Protein AF-A0A520KC65-F1 (afdb_monomer)

Structure (mmCIF, N/CA/C/O backbone):
data_AF-A0A520KC65-F1
#
_entry.id   AF-A0A520KC65-F1
#
loop_
_atom_site.group_PDB
_atom_site.id
_atom_site.type_symbol
_atom_site.label_atom_id
_atom_site.label_alt_id
_atom_site.label_comp_id
_atom_site.label_asym_id
_atom_site.label_entity_id
_atom_site.label_seq_id
_atom_site.pdbx_PDB_ins_code
_atom_site.Cartn_x
_atom_site.Cartn_y
_atom_site.Cartn_z
_atom_site.occupancy
_atom_site.B_iso_or_equiv
_atom_site.auth_seq_id
_atom_site.auth_comp_id
_atom_site.auth_asym_id
_atom_site.auth_atom_id
_atom_site.pdbx_PDB_model_num
ATOM 1 N N . MET A 1 1 ? -14.717 -17.113 0.052 1.00 84.88 1 MET A N 1
ATOM 2 C CA . MET A 1 1 ? -14.685 -16.665 1.463 1.00 84.88 1 MET A CA 1
ATOM 3 C C . MET A 1 1 ? -13.393 -15.896 1.703 1.00 84.88 1 MET A C 1
ATOM 5 O O . MET A 1 1 ? -12.385 -16.239 1.088 1.00 84.88 1 MET A O 1
ATOM 9 N N . ILE A 1 2 ? -13.417 -14.846 2.523 1.00 93.56 2 ILE A N 1
ATOM 10 C CA . ILE A 1 2 ? -12.224 -14.081 2.911 1.00 93.56 2 ILE A CA 1
ATOM 11 C C . ILE A 1 2 ? -12.229 -13.993 4.430 1.00 93.56 2 ILE A C 1
ATOM 13 O O . ILE A 1 2 ? -13.066 -13.307 5.005 1.00 93.56 2 ILE A O 1
ATOM 17 N N . ASP A 1 3 ? -11.307 -14.718 5.056 1.00 94.94 3 ASP A N 1
ATOM 18 C CA . ASP A 1 3 ? -11.137 -14.716 6.503 1.00 94.94 3 ASP A CA 1
ATOM 19 C C . ASP A 1 3 ? -9.879 -13.924 6.847 1.00 94.94 3 ASP A C 1
ATOM 21 O O . ASP A 1 3 ? -8.770 -14.294 6.449 1.00 94.94 3 ASP A O 1
ATOM 25 N N . ILE A 1 4 ? -10.053 -12.842 7.600 1.00 96.31 4 ILE A N 1
ATOM 26 C CA . ILE A 1 4 ? -8.957 -12.033 8.134 1.00 96.31 4 ILE A CA 1
ATOM 27 C C . ILE A 1 4 ? -8.581 -12.626 9.492 1.00 96.31 4 ILE A C 1
ATOM 29 O O . ILE A 1 4 ? -9.369 -12.593 10.435 1.00 96.31 4 ILE A O 1
ATOM 33 N N . ILE A 1 5 ? -7.392 -13.223 9.581 1.00 96.12 5 ILE A N 1
ATOM 34 C CA . ILE A 1 5 ? -6.941 -13.961 10.763 1.00 96.12 5 ILE A CA 1
ATOM 35 C C . ILE A 1 5 ? -5.834 -13.161 11.439 1.00 96.12 5 ILE A C 1
ATOM 37 O O . ILE A 1 5 ? -4.700 -13.146 10.965 1.00 96.12 5 ILE A O 1
ATOM 41 N N . VAL A 1 6 ? -6.160 -12.533 12.568 1.00 93.44 6 VAL A N 1
ATOM 42 C CA . VAL A 1 6 ? -5.192 -11.858 13.443 1.00 93.44 6 VAL A CA 1
ATOM 43 C C . VAL A 1 6 ? -4.754 -12.844 14.529 1.00 93.44 6 VAL A C 1
ATOM 45 O O . VAL A 1 6 ? -5.569 -13.345 15.298 1.00 93.44 6 VAL A O 1
ATOM 48 N N . GLN A 1 7 ? -3.466 -13.180 14.554 1.00 90.00 7 GLN A N 1
ATOM 49 C CA . GLN A 1 7 ? -2.880 -14.195 15.438 1.00 90.00 7 GLN A CA 1
ATOM 50 C C . GLN A 1 7 ? -2.239 -13.611 16.699 1.00 90.00 7 GLN A C 1
ATOM 52 O O . GLN A 1 7 ? -1.942 -14.354 17.635 1.00 90.00 7 GLN A O 1
ATOM 57 N N . LYS A 1 8 ? -1.985 -12.302 16.715 1.00 84.56 8 LYS A N 1
ATOM 58 C CA . LYS A 1 8 ? -1.405 -11.589 17.854 1.00 84.56 8 LYS A CA 1
ATOM 59 C C . LYS A 1 8 ? -2.463 -10.719 18.511 1.00 84.56 8 LYS A C 1
ATOM 61 O O . LYS A 1 8 ? -3.266 -10.102 17.822 1.00 84.56 8 LYS A O 1
ATOM 66 N N . ASP A 1 9 ? -2.433 -10.653 19.835 1.00 84.25 9 ASP A N 1
ATOM 67 C CA . ASP A 1 9 ? -3.312 -9.763 20.588 1.00 84.25 9 ASP A CA 1
ATOM 68 C C . ASP A 1 9 ? -2.790 -8.324 20.453 1.00 84.25 9 ASP A C 1
ATOM 70 O O . ASP A 1 9 ? -1.808 -7.939 21.092 1.00 84.25 9 ASP A O 1
ATOM 74 N N . VAL A 1 10 ? -3.374 -7.569 19.522 1.00 88.19 10 VAL A N 1
ATOM 75 C CA . VAL A 1 10 ? -3.014 -6.177 19.234 1.00 88.19 10 VAL A CA 1
ATOM 76 C C . VAL A 1 10 ? -4.219 -5.303 19.539 1.00 88.19 10 VAL A C 1
ATOM 78 O O . VAL A 1 10 ? -5.283 -5.460 18.946 1.00 88.19 10 VAL A O 1
ATOM 81 N N . SER A 1 11 ? -4.041 -4.359 20.461 1.00 91.12 11 SER A N 1
ATOM 82 C CA . SER A 1 11 ? -5.054 -3.355 20.774 1.00 91.12 11 SER A CA 1
ATOM 83 C C . SER A 1 11 ? -4.911 -2.178 19.814 1.00 91.12 11 SER A C 1
ATOM 85 O O . SER A 1 11 ? -4.032 -1.330 19.978 1.00 91.12 11 SER A O 1
ATOM 87 N N . PHE A 1 12 ? -5.745 -2.153 18.779 1.00 94.00 12 PHE A N 1
ATOM 88 C CA . PHE A 1 12 ? -5.767 -1.061 17.812 1.00 94.00 12 PHE A CA 1
ATOM 89 C C . PHE A 1 12 ? -6.339 0.217 18.440 1.00 94.00 12 PHE A C 1
ATOM 91 O O . PHE A 1 12 ? -7.375 0.188 19.106 1.00 94.00 12 PHE A O 1
ATOM 98 N N . LYS A 1 13 ? -5.671 1.351 18.216 1.00 94.19 13 LYS A N 1
ATOM 99 C CA . LYS A 1 13 ? -6.069 2.674 18.712 1.00 94.19 13 LYS A CA 1
ATOM 100 C C . LYS A 1 13 ? -6.178 3.644 17.541 1.00 94.19 13 LYS A C 1
ATOM 102 O O . LYS A 1 13 ? -5.230 4.366 17.249 1.00 94.19 13 LYS A O 1
ATOM 107 N N . ASN A 1 14 ? -7.341 3.656 16.890 1.00 94.06 14 ASN A N 1
ATOM 108 C CA . ASN A 1 14 ? -7.614 4.463 15.694 1.00 94.06 14 ASN A CA 1
ATOM 109 C C . ASN A 1 14 ? -6.513 4.333 14.620 1.00 94.06 14 ASN A C 1
ATOM 111 O O . ASN A 1 14 ? -5.943 5.345 14.197 1.00 94.06 14 ASN A O 1
ATOM 115 N N . PRO A 1 15 ? -6.155 3.103 14.211 1.00 97.38 15 PRO A N 1
ATOM 116 C CA . PRO A 1 15 ? -4.987 2.885 13.372 1.00 97.38 15 PRO A CA 1
ATOM 117 C C . PRO A 1 15 ? -5.178 3.494 11.983 1.00 97.38 15 PRO A C 1
ATOM 119 O O . PRO A 1 15 ? -6.304 3.616 11.504 1.00 97.38 15 PRO A O 1
ATOM 122 N N . ILE A 1 16 ? -4.074 3.821 11.319 1.00 98.25 16 ILE A N 1
ATOM 123 C CA . ILE A 1 16 ? -4.044 4.030 9.871 1.00 98.25 16 ILE A CA 1
ATOM 124 C C . ILE A 1 16 ? -3.898 2.658 9.214 1.00 98.25 16 ILE A C 1
ATOM 126 O O . ILE A 1 16 ? -3.094 1.835 9.654 1.00 98.25 16 ILE A O 1
ATOM 130 N N . VAL A 1 17 ? -4.666 2.399 8.162 1.00 98.56 17 VAL A N 1
ATOM 131 C CA . VAL A 1 17 ? -4.539 1.182 7.353 1.00 98.56 17 VAL A CA 1
ATOM 132 C C . VAL A 1 17 ? -3.899 1.539 6.022 1.00 98.56 17 VAL A C 1
ATOM 134 O O . VAL A 1 17 ? -4.376 2.435 5.340 1.00 98.56 17 VAL A O 1
ATOM 137 N N . ILE A 1 18 ? -2.855 0.816 5.631 1.00 98.69 18 ILE A N 1
ATOM 138 C CA . ILE A 1 18 ? -2.202 0.937 4.328 1.00 98.69 18 ILE A CA 1
ATOM 139 C C . ILE A 1 18 ? -2.396 -0.366 3.554 1.00 98.69 18 ILE A C 1
ATOM 141 O O . ILE A 1 18 ? -2.219 -1.460 4.090 1.00 98.69 18 ILE A O 1
ATOM 145 N N . GLU A 1 19 ? -2.749 -0.259 2.283 1.00 97.81 19 GLU A N 1
ATOM 146 C CA . GLU A 1 19 ? -2.860 -1.383 1.359 1.00 97.81 19 GLU A CA 1
ATOM 147 C C . GLU A 1 19 ? -1.865 -1.204 0.209 1.00 97.81 19 GLU A C 1
ATOM 149 O O . GLU A 1 19 ? -1.834 -0.156 -0.434 1.00 97.81 19 GLU A O 1
ATOM 154 N N . GLY A 1 20 ? -1.043 -2.229 -0.033 1.00 95.25 20 GLY A N 1
ATOM 155 C CA . GLY A 1 20 ? -0.119 -2.284 -1.166 1.00 95.25 20 GLY A CA 1
ATOM 156 C C . GLY A 1 20 ? -0.216 -3.616 -1.894 1.00 95.25 20 GLY A C 1
ATOM 157 O O . GLY A 1 20 ? 0.646 -4.488 -1.749 1.00 95.25 20 GLY A O 1
ATOM 158 N N . PHE A 1 21 ? -1.287 -3.808 -2.659 1.00 96.31 21 PHE A N 1
ATOM 159 C CA . PHE A 1 21 ? -1.459 -4.975 -3.512 1.00 96.31 21 PHE A CA 1
ATOM 160 C C . PHE A 1 21 ? -0.723 -4.821 -4.848 1.00 96.31 21 PHE A C 1
ATOM 162 O O . PHE A 1 21 ? -0.402 -3.710 -5.283 1.00 96.31 21 PHE A O 1
ATOM 169 N N . PRO A 1 22 ? -0.427 -5.944 -5.528 1.00 96.44 22 PRO A N 1
ATOM 170 C CA . PRO A 1 22 ? 0.233 -5.907 -6.823 1.00 96.44 22 PRO A CA 1
ATOM 171 C C . PRO A 1 22 ? -0.604 -5.146 -7.857 1.00 96.44 22 PRO A C 1
ATOM 173 O O . PRO A 1 22 ? -1.795 -5.409 -8.032 1.00 96.44 22 PRO A O 1
ATOM 176 N N . GLY A 1 23 ? 0.046 -4.226 -8.569 1.00 95.69 23 GLY A N 1
ATOM 177 C CA . GLY A 1 23 ? -0.564 -3.366 -9.579 1.00 95.69 23 GLY A CA 1
ATOM 178 C C . GLY A 1 23 ? 0.463 -2.857 -10.590 1.00 95.69 23 GLY A C 1
ATOM 179 O O . GLY A 1 23 ? 1.518 -3.467 -10.778 1.00 95.69 23 GLY A O 1
ATOM 180 N N . VAL A 1 24 ? 0.162 -1.732 -11.244 1.00 96.62 24 VAL A N 1
ATOM 181 C CA . VAL A 1 24 ? 1.035 -1.118 -12.259 1.00 96.62 24 VAL A CA 1
ATOM 182 C C . VAL A 1 24 ? 2.419 -0.838 -11.666 1.00 96.62 24 VAL A C 1
ATOM 184 O O . VAL A 1 24 ? 2.533 -0.215 -10.612 1.00 96.62 24 VAL A O 1
ATOM 187 N N . GLY A 1 25 ? 3.462 -1.353 -12.323 1.00 96.19 25 GLY A N 1
ATOM 188 C CA . GLY A 1 25 ? 4.858 -1.227 -11.890 1.00 96.19 25 GLY A CA 1
ATOM 189 C C . GLY A 1 25 ? 5.201 -1.880 -10.544 1.00 96.19 25 GLY A C 1
ATOM 190 O O . GLY A 1 25 ? 6.283 -1.645 -10.016 1.00 96.19 25 GLY A O 1
ATOM 191 N N . LEU A 1 26 ? 4.286 -2.666 -9.956 1.00 97.31 26 LEU A N 1
ATOM 192 C CA . LEU A 1 26 ? 4.370 -3.173 -8.576 1.00 97.31 26 LEU A CA 1
ATOM 193 C C . LEU A 1 26 ? 4.639 -2.084 -7.522 1.00 97.31 26 LEU A C 1
ATOM 195 O O . LEU A 1 26 ? 5.026 -2.402 -6.403 1.00 97.31 26 LEU A O 1
ATOM 199 N N . VAL A 1 27 ? 4.387 -0.816 -7.853 1.00 98.12 27 VAL A N 1
ATOM 200 C CA . VAL A 1 27 ? 4.802 0.345 -7.056 1.00 98.12 27 VAL A CA 1
ATOM 201 C C . VAL A 1 27 ? 4.256 0.265 -5.630 1.00 98.12 27 VAL A C 1
ATOM 203 O O . VAL A 1 27 ? 5.019 0.316 -4.669 1.00 98.12 27 VAL A O 1
ATOM 206 N N . GLY A 1 28 ? 2.941 0.069 -5.484 1.00 97.94 28 GLY A N 1
ATOM 207 C CA . GLY A 1 28 ? 2.300 -0.027 -4.172 1.00 97.94 28 GLY A CA 1
ATOM 208 C C . GLY A 1 28 ? 2.751 -1.238 -3.357 1.00 97.94 28 GLY A C 1
ATOM 209 O O . GLY A 1 28 ? 2.985 -1.120 -2.156 1.00 97.94 28 GLY A O 1
ATOM 210 N N . HIS A 1 29 ? 2.945 -2.385 -4.014 1.00 98.00 29 HIS A N 1
ATOM 211 C CA . HIS A 1 29 ? 3.455 -3.602 -3.379 1.00 98.00 29 HIS A CA 1
ATOM 212 C C . HIS A 1 29 ? 4.888 -3.428 -2.860 1.00 98.00 29 HIS A C 1
ATOM 214 O O . HIS A 1 29 ? 5.177 -3.795 -1.718 1.00 98.00 29 HIS A O 1
ATOM 220 N N . ILE A 1 30 ? 5.774 -2.849 -3.675 1.00 98.38 30 ILE A N 1
ATOM 221 C CA . ILE A 1 30 ? 7.160 -2.563 -3.295 1.00 98.38 30 ILE A CA 1
ATOM 222 C C . ILE A 1 30 ? 7.172 -1.577 -2.124 1.00 98.38 30 ILE A C 1
ATOM 224 O O . ILE A 1 30 ? 7.813 -1.855 -1.115 1.00 98.38 30 ILE A O 1
ATOM 228 N N . ALA A 1 31 ? 6.406 -0.484 -2.210 1.00 98.50 31 ALA A N 1
ATOM 229 C CA . ALA A 1 31 ? 6.322 0.519 -1.151 1.00 98.50 31 ALA A CA 1
ATOM 230 C C . ALA A 1 31 ? 5.814 -0.080 0.171 1.00 98.50 31 ALA A C 1
ATOM 232 O O . ALA A 1 31 ? 6.464 0.069 1.202 1.00 98.50 31 ALA A O 1
ATOM 233 N N . ALA A 1 32 ? 4.700 -0.818 0.163 1.00 98.38 32 ALA A N 1
ATOM 234 C CA . ALA A 1 32 ? 4.163 -1.425 1.382 1.00 98.38 32 ALA A CA 1
ATOM 235 C C . ALA A 1 32 ? 5.112 -2.471 1.986 1.00 98.38 32 ALA A C 1
ATOM 237 O O . ALA A 1 32 ? 5.293 -2.502 3.202 1.00 98.38 32 ALA A O 1
ATOM 238 N N . THR A 1 33 ? 5.751 -3.297 1.151 1.00 97.62 33 THR A N 1
ATOM 239 C CA . THR A 1 33 ? 6.735 -4.294 1.605 1.00 97.62 33 THR A CA 1
ATOM 240 C C . THR A 1 33 ? 7.972 -3.624 2.199 1.00 97.62 33 THR A C 1
ATOM 242 O O . THR A 1 33 ? 8.478 -4.060 3.231 1.00 97.62 33 THR A O 1
ATOM 245 N N . TYR A 1 34 ? 8.450 -2.546 1.581 1.00 98.12 34 TYR A N 1
ATOM 246 C CA . TYR A 1 34 ? 9.571 -1.771 2.096 1.00 98.12 34 TYR A CA 1
ATOM 247 C C . TYR A 1 34 ? 9.225 -1.115 3.433 1.00 98.12 34 TYR A C 1
ATOM 249 O O . TYR A 1 34 ? 9.968 -1.263 4.397 1.00 98.12 34 TYR A O 1
ATOM 257 N N . LEU A 1 35 ? 8.059 -0.468 3.521 1.00 98.12 35 LEU A N 1
ATOM 258 C CA . LEU A 1 35 ? 7.580 0.216 4.720 1.00 98.12 35 LEU A CA 1
ATOM 259 C C . LEU A 1 35 ? 7.549 -0.704 5.944 1.00 98.12 35 LEU A C 1
ATOM 261 O O . LEU A 1 35 ? 8.015 -0.318 7.014 1.00 98.12 35 LEU A O 1
ATOM 265 N N . VAL A 1 36 ? 6.994 -1.915 5.802 1.00 97.38 36 VAL A N 1
ATOM 266 C CA . VAL A 1 36 ? 6.892 -2.849 6.936 1.00 97.38 36 VAL A CA 1
ATOM 267 C C . VAL A 1 36 ? 8.259 -3.338 7.400 1.00 97.38 36 VAL A C 1
ATOM 269 O O . VAL A 1 36 ? 8.435 -3.561 8.595 1.00 97.38 36 VAL A O 1
ATOM 272 N N . ASN A 1 37 ? 9.225 -3.469 6.486 1.00 95.44 37 ASN A N 1
ATOM 273 C CA . ASN A 1 37 ? 10.590 -3.860 6.824 1.00 95.44 37 ASN A CA 1
ATOM 274 C C . ASN A 1 37 ? 11.357 -2.705 7.480 1.00 95.44 37 ASN A C 1
ATOM 276 O O . ASN A 1 37 ? 11.962 -2.905 8.527 1.00 95.44 37 ASN A O 1
ATOM 280 N N . GLU A 1 38 ? 11.292 -1.508 6.896 1.00 96.25 38 GLU A N 1
ATOM 281 C CA . GLU A 1 38 ? 12.019 -0.320 7.361 1.00 96.25 38 GLU A CA 1
ATOM 282 C C . GLU A 1 38 ? 11.542 0.143 8.743 1.00 96.25 38 GLU A C 1
ATOM 284 O O . GLU A 1 38 ? 12.343 0.505 9.598 1.00 96.25 38 GLU A O 1
ATOM 289 N N . LEU A 1 39 ? 10.231 0.084 8.998 1.00 95.81 39 LEU A N 1
ATOM 290 C CA . LEU A 1 39 ? 9.653 0.435 10.298 1.00 95.81 39 LEU A CA 1
ATOM 291 C C . LEU A 1 39 ? 9.564 -0.754 11.269 1.00 95.81 39 LEU A C 1
ATOM 293 O O . LEU A 1 39 ? 8.958 -0.619 12.335 1.00 95.81 39 LEU A O 1
ATOM 297 N N . GLU A 1 40 ? 10.110 -1.915 10.892 1.00 95.94 40 GLU A N 1
ATOM 298 C CA . GLU A 1 40 ? 10.061 -3.168 11.658 1.00 95.94 40 GLU A CA 1
ATOM 299 C C . GLU A 1 40 ? 8.645 -3.512 12.168 1.00 95.94 40 GLU A C 1
ATOM 301 O O . GLU A 1 40 ? 8.447 -3.994 13.290 1.00 95.94 40 GLU A O 1
ATOM 306 N N . VAL A 1 41 ? 7.621 -3.250 11.347 1.00 96.56 41 VAL A N 1
ATOM 307 C CA . VAL A 1 41 ? 6.224 -3.504 11.713 1.00 96.56 41 VAL A CA 1
ATOM 308 C C . VAL A 1 41 ? 6.026 -5.018 11.812 1.00 96.56 41 VAL A C 1
ATOM 310 O O . VAL A 1 41 ? 6.273 -5.735 10.841 1.00 96.56 41 VAL A O 1
ATOM 313 N N . PRO A 1 42 ?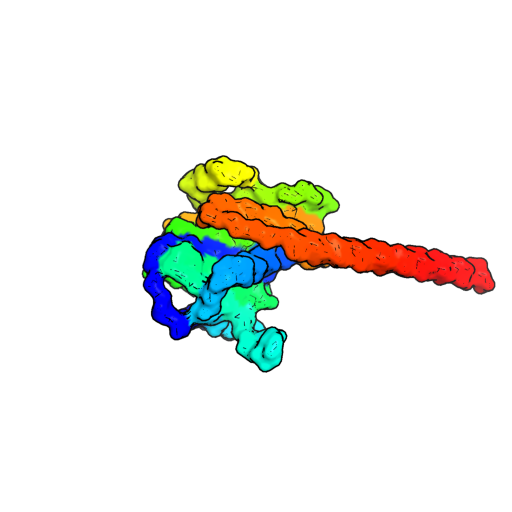 5.571 -5.557 12.955 1.00 96.62 42 PRO A N 1
ATOM 314 C CA . PRO A 1 42 ? 5.502 -6.998 13.121 1.00 96.62 42 PRO A CA 1
ATOM 315 C C . PRO A 1 42 ? 4.364 -7.594 12.289 1.00 96.62 42 PRO A C 1
ATOM 317 O O . PRO A 1 42 ? 3.272 -7.035 12.212 1.00 96.62 42 PRO A O 1
ATOM 320 N N . GLU A 1 43 ? 4.585 -8.784 11.729 1.00 96.56 43 GLU A N 1
ATOM 321 C CA . GLU A 1 43 ? 3.507 -9.597 11.153 1.00 96.56 43 GLU A CA 1
ATOM 322 C C . GLU A 1 43 ? 2.544 -10.015 12.275 1.00 96.56 43 GLU A C 1
ATOM 324 O O . GLU A 1 43 ? 2.972 -10.590 13.284 1.00 96.56 43 GLU A O 1
ATOM 329 N N . ILE A 1 44 ? 1.258 -9.704 12.129 1.00 97.44 44 ILE A N 1
ATOM 330 C CA . ILE A 1 44 ? 0.206 -9.979 13.121 1.00 97.44 44 ILE A CA 1
ATOM 331 C C . ILE A 1 44 ? -0.821 -10.990 12.622 1.00 97.44 44 ILE A C 1
ATOM 333 O O . ILE A 1 44 ? -1.617 -11.477 13.423 1.00 97.44 44 ILE A O 1
ATOM 337 N N . GLY A 1 45 ? -0.826 -11.312 11.328 1.00 97.12 45 GLY A N 1
ATOM 338 C CA . GLY A 1 45 ? -1.851 -12.162 10.747 1.00 97.12 45 GLY A CA 1
ATOM 339 C C . GLY A 1 45 ? -1.749 -12.329 9.238 1.00 97.12 45 GLY A C 1
ATOM 340 O O . GLY A 1 45 ? -0.779 -11.921 8.601 1.00 97.12 45 GLY A O 1
ATOM 341 N N . TYR A 1 46 ? -2.784 -12.929 8.660 1.00 96.88 46 TYR A N 1
ATOM 342 C CA . TYR A 1 46 ? -2.882 -13.201 7.228 1.00 96.88 46 TYR A CA 1
ATOM 343 C C . TYR A 1 46 ? -4.338 -13.278 6.765 1.00 96.88 46 TYR A C 1
ATOM 345 O O . TYR A 1 46 ? -5.258 -13.402 7.577 1.00 96.88 46 TYR A O 1
ATOM 353 N N . ILE A 1 47 ? -4.547 -13.236 5.447 1.00 96.38 47 ILE A N 1
ATOM 354 C CA . ILE A 1 47 ? -5.862 -13.470 4.843 1.00 96.38 47 ILE A CA 1
ATOM 355 C C . ILE A 1 47 ? -5.921 -14.885 4.276 1.00 96.38 47 ILE A C 1
ATOM 357 O O . ILE A 1 47 ? -5.105 -15.275 3.437 1.00 96.38 47 ILE A O 1
ATOM 361 N N . ARG A 1 48 ? -6.920 -15.657 4.709 1.00 94.69 48 ARG A N 1
ATOM 362 C CA . ARG A 1 48 ? -7.249 -16.968 4.143 1.00 94.69 48 ARG A CA 1
ATOM 363 C C . ARG A 1 48 ? -8.399 -16.816 3.159 1.00 94.69 48 ARG A C 1
ATOM 365 O O . ARG A 1 48 ? -9.478 -16.355 3.521 1.00 94.69 48 ARG A O 1
ATOM 372 N N . THR A 1 49 ? -8.182 -17.229 1.914 1.00 94.31 49 THR A N 1
ATOM 373 C CA . THR A 1 49 ? -9.205 -17.121 0.873 1.00 94.31 49 THR A CA 1
ATOM 374 C C . THR A 1 49 ? -9.079 -18.195 -0.205 1.00 94.31 49 THR A C 1
ATOM 376 O O . THR A 1 49 ? -7.985 -18.656 -0.523 1.00 94.31 49 THR A O 1
ATOM 379 N N . ASP A 1 50 ? -10.221 -18.568 -0.779 1.00 92.62 50 ASP A N 1
ATOM 380 C CA . ASP A 1 50 ? -10.368 -19.389 -1.987 1.00 92.62 50 ASP A CA 1
ATOM 381 C C . ASP A 1 50 ? -10.346 -18.552 -3.283 1.00 92.62 50 ASP A C 1
ATOM 383 O O . ASP A 1 50 ? -10.443 -19.097 -4.381 1.00 92.62 50 ASP A O 1
ATOM 387 N N . MET A 1 51 ? -10.225 -17.225 -3.167 1.00 92.38 51 MET A N 1
ATOM 388 C CA . MET A 1 51 ? -10.214 -16.293 -4.300 1.00 92.38 51 MET A CA 1
ATOM 389 C C . MET A 1 51 ? -8.834 -16.141 -4.951 1.00 92.38 51 MET A C 1
ATOM 391 O O . MET A 1 51 ? -8.739 -15.580 -6.041 1.00 92.38 51 MET A O 1
ATOM 395 N N . LEU A 1 52 ? -7.784 -16.638 -4.294 1.00 92.31 52 LEU A N 1
ATOM 396 C CA . LEU A 1 52 ? -6.408 -16.653 -4.786 1.00 92.31 52 LEU A CA 1
ATOM 397 C C . LEU A 1 52 ? -5.934 -18.100 -5.022 1.00 92.31 52 LEU A C 1
ATOM 399 O O . LEU A 1 52 ? -6.433 -19.027 -4.370 1.00 92.31 52 LEU A O 1
ATOM 403 N N . PRO A 1 53 ? -4.955 -18.313 -5.925 1.00 90.75 53 PRO A N 1
ATOM 404 C CA . PRO A 1 53 ? -4.284 -19.600 -6.077 1.00 90.75 53 PRO A CA 1
ATOM 405 C C . PRO A 1 53 ? -3.792 -20.165 -4.738 1.00 90.75 53 PRO A C 1
ATOM 407 O O . PRO A 1 53 ? -3.202 -19.451 -3.928 1.00 90.75 53 PRO A O 1
ATOM 410 N N . GLN A 1 54 ? -4.004 -21.466 -4.519 1.00 88.88 54 GLN A N 1
ATOM 411 C CA . GLN A 1 54 ? -3.553 -22.166 -3.313 1.00 88.88 54 GLN A CA 1
ATOM 412 C C . GLN A 1 54 ? -2.066 -22.507 -3.436 1.00 88.88 54 GLN A C 1
ATOM 414 O O . GLN A 1 54 ? -1.692 -23.625 -3.789 1.00 88.88 54 GLN A O 1
ATOM 419 N N . ILE A 1 55 ? -1.223 -21.504 -3.198 1.00 91.19 55 ILE A N 1
ATOM 420 C CA . ILE A 1 55 ? 0.233 -21.611 -3.273 1.00 91.19 55 ILE A CA 1
ATOM 421 C C . ILE A 1 55 ? 0.878 -21.197 -1.950 1.00 91.19 55 ILE A C 1
ATOM 423 O O . ILE A 1 55 ? 0.322 -20.411 -1.184 1.00 91.19 55 ILE A O 1
ATOM 427 N N . SER A 1 56 ? 2.069 -21.730 -1.691 1.00 91.69 56 SER A N 1
ATOM 428 C CA . SER A 1 56 ? 2.910 -21.324 -0.566 1.00 91.69 56 SER A CA 1
ATOM 429 C C . SER A 1 56 ? 3.988 -20.372 -1.057 1.00 91.69 56 SER A C 1
ATOM 431 O O . SER A 1 56 ? 4.771 -20.732 -1.936 1.00 91.69 56 SER A O 1
ATOM 433 N N . MET A 1 57 ? 4.059 -19.185 -0.461 1.00 92.38 57 MET A N 1
ATOM 434 C CA . MET A 1 57 ? 5.193 -18.293 -0.672 1.00 92.38 57 MET A CA 1
ATOM 435 C C . MET A 1 57 ? 6.366 -18.815 0.154 1.00 92.38 57 MET A C 1
ATOM 437 O O . MET A 1 57 ? 6.173 -19.269 1.282 1.00 92.38 57 MET A O 1
ATOM 441 N N . VAL A 1 58 ? 7.576 -18.797 -0.403 1.00 92.56 58 VAL A N 1
ATOM 442 C CA . VAL A 1 58 ? 8.774 -19.287 0.289 1.00 92.56 58 VAL A CA 1
ATOM 443 C C . VAL A 1 58 ? 9.792 -18.165 0.378 1.00 92.56 58 VAL A C 1
ATOM 445 O O . VAL A 1 58 ? 10.322 -17.727 -0.639 1.00 92.56 58 VAL A O 1
ATOM 448 N N . PHE A 1 59 ? 10.098 -17.732 1.600 1.00 85.75 59 PHE A N 1
ATOM 449 C CA . PHE A 1 59 ? 11.122 -16.724 1.866 1.00 85.75 59 PHE A CA 1
ATOM 450 C C . PHE A 1 59 ? 12.060 -17.214 2.967 1.00 85.75 59 PHE A C 1
ATOM 452 O O . PHE A 1 59 ? 11.613 -17.640 4.034 1.00 85.75 59 PHE A O 1
ATOM 459 N N . GLY A 1 60 ? 13.368 -17.236 2.696 1.00 88.56 60 GLY A N 1
ATOM 460 C CA . GLY A 1 60 ? 14.365 -17.748 3.647 1.00 88.56 60 GLY A CA 1
ATOM 461 C C . GLY A 1 60 ? 14.107 -19.193 4.108 1.00 88.56 60 GLY A C 1
ATOM 462 O O . GLY A 1 60 ? 14.392 -19.533 5.254 1.00 88.56 60 GLY A O 1
ATOM 463 N N . GLY A 1 61 ? 13.502 -20.026 3.251 1.00 92.38 61 GLY A N 1
ATOM 464 C CA . GLY A 1 61 ? 13.128 -21.409 3.575 1.00 92.38 61 GLY A CA 1
ATOM 465 C C . GLY A 1 61 ? 11.883 -21.562 4.460 1.00 92.38 61 GLY A C 1
ATOM 466 O O . GLY A 1 61 ? 11.570 -22.679 4.867 1.00 92.38 61 GLY A O 1
ATOM 467 N N . LYS A 1 62 ? 11.161 -20.475 4.759 1.00 92.44 62 LYS A N 1
ATOM 468 C CA . LYS A 1 62 ? 9.905 -20.495 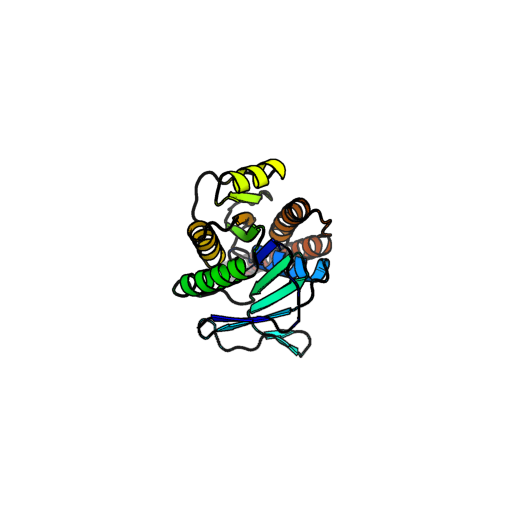5.520 1.00 92.44 62 LYS A CA 1
ATOM 469 C C . LYS A 1 62 ? 8.705 -20.343 4.595 1.00 92.44 62 LYS A C 1
ATOM 471 O O . LYS A 1 62 ? 8.762 -19.586 3.629 1.00 92.44 62 LYS A O 1
ATOM 476 N N . VAL A 1 63 ? 7.622 -21.042 4.928 1.00 93.62 63 VAL A N 1
ATOM 477 C CA . VAL A 1 63 ? 6.324 -20.878 4.265 1.00 93.62 63 VAL A CA 1
ATOM 478 C C . VAL A 1 63 ? 5.655 -19.613 4.783 1.00 93.62 63 VAL A C 1
ATOM 480 O O . VAL A 1 63 ? 5.525 -19.439 5.994 1.00 93.62 63 VAL A O 1
ATOM 483 N N . LEU A 1 64 ? 5.205 -18.771 3.859 1.00 92.62 64 LEU A N 1
ATOM 484 C CA 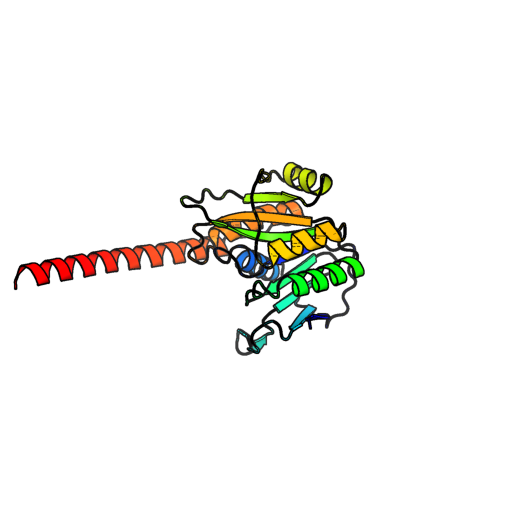. LEU A 1 64 ? 4.438 -17.563 4.118 1.00 92.62 64 LEU A CA 1
ATOM 485 C C . LEU A 1 64 ? 3.100 -17.617 3.361 1.00 92.62 64 LEU A C 1
ATOM 487 O O . LEU A 1 64 ? 3.032 -18.166 2.252 1.00 92.62 64 LEU A O 1
ATOM 491 N N . PRO A 1 65 ? 2.025 -17.050 3.933 1.00 94.19 65 PRO A N 1
ATOM 492 C CA . PRO A 1 65 ? 0.779 -16.860 3.207 1.00 94.19 65 PRO A CA 1
ATOM 493 C C . PRO A 1 65 ? 0.949 -15.760 2.141 1.00 94.19 65 PRO A C 1
ATOM 495 O O . PRO A 1 65 ? 1.753 -14.844 2.335 1.00 94.19 65 PRO A O 1
ATOM 498 N N . PRO A 1 66 ? 0.188 -15.811 1.031 1.00 93.81 66 PRO A N 1
ATOM 499 C CA . PRO A 1 66 ? 0.296 -14.843 -0.066 1.00 93.81 66 PRO A CA 1
ATOM 500 C C . PRO A 1 66 ? -0.253 -13.456 0.282 1.00 93.81 66 PRO A C 1
ATOM 502 O O . PRO A 1 66 ? 0.019 -12.494 -0.430 1.00 93.81 66 PRO A O 1
ATOM 505 N N . VAL A 1 67 ? -1.054 -13.343 1.343 1.00 96.50 67 VAL A N 1
ATOM 506 C CA . VAL A 1 67 ? -1.578 -12.071 1.845 1.00 96.50 67 VAL A CA 1
ATOM 507 C C . VAL A 1 67 ? -1.291 -12.007 3.337 1.00 96.50 67 VAL A C 1
ATOM 509 O O . VAL A 1 67 ? -1.822 -12.811 4.109 1.00 96.50 67 VAL A O 1
ATOM 512 N N . ARG A 1 68 ? -0.441 -11.067 3.733 1.00 97.06 68 ARG A N 1
ATOM 513 C CA . ARG A 1 68 ? 0.048 -10.881 5.100 1.00 97.06 68 ARG A CA 1
ATOM 514 C C . ARG A 1 68 ? -0.480 -9.576 5.674 1.00 97.06 68 ARG A C 1
ATOM 516 O O . ARG A 1 68 ? -0.713 -8.608 4.949 1.00 97.06 68 ARG A O 1
ATOM 523 N N . ILE A 1 69 ? -0.663 -9.579 6.986 1.00 98.12 69 ILE A N 1
ATOM 524 C CA . ILE A 1 69 ? -1.106 -8.429 7.761 1.00 98.12 69 ILE A CA 1
ATOM 525 C C . ILE A 1 69 ? 0.018 -8.096 8.726 1.00 98.12 69 ILE A C 1
ATOM 527 O O . ILE A 1 69 ? 0.366 -8.903 9.592 1.00 98.12 69 ILE A O 1
ATOM 531 N N . TYR A 1 70 ? 0.568 -6.904 8.582 1.00 98.19 70 TYR A N 1
ATOM 532 C CA . TYR A 1 70 ? 1.521 -6.327 9.515 1.00 98.19 70 TYR A CA 1
ATOM 533 C C . TYR A 1 70 ? 0.798 -5.273 10.337 1.00 98.19 70 TYR A C 1
ATOM 535 O O . TYR A 1 70 ? -0.086 -4.594 9.817 1.00 98.19 70 TYR A O 1
ATOM 543 N N . GLY A 1 71 ? 1.131 -5.122 11.613 1.00 97.25 71 GLY A N 1
ATOM 544 C CA . GLY A 1 71 ? 0.547 -4.026 12.369 1.00 97.25 71 GLY A CA 1
ATOM 545 C C . GLY A 1 71 ? 1.010 -3.879 13.805 1.00 97.25 71 GLY A C 1
ATOM 546 O O . GLY A 1 71 ? 1.612 -4.769 14.398 1.00 97.25 71 GLY A O 1
ATOM 547 N N . ASN A 1 72 ? 0.702 -2.719 14.363 1.00 95.62 72 ASN A N 1
ATOM 548 C CA . ASN A 1 72 ? 0.884 -2.351 15.762 1.00 95.62 72 ASN A CA 1
ATOM 549 C C . ASN A 1 72 ? -0.349 -1.549 16.231 1.00 95.62 72 ASN A C 1
ATOM 551 O O . ASN A 1 72 ? -1.388 -1.587 15.577 1.00 95.62 72 ASN A O 1
ATOM 555 N N . GLU A 1 73 ? -0.268 -0.839 17.362 1.00 95.12 73 GLU A N 1
ATOM 556 C CA . GLU A 1 73 ? -1.421 -0.088 17.888 1.00 95.12 73 GLU A CA 1
ATOM 557 C C . GLU A 1 73 ? -1.966 0.972 16.907 1.00 95.12 73 GLU A C 1
ATOM 559 O O . GLU A 1 73 ? -3.171 1.216 16.898 1.00 95.12 73 GLU A O 1
ATOM 564 N N . GLY A 1 74 ? -1.105 1.605 16.100 1.00 96.06 74 GLY A N 1
ATOM 565 C CA . GLY A 1 74 ? -1.455 2.775 15.282 1.00 96.06 74 GLY A CA 1
ATOM 566 C C . GLY A 1 74 ? -1.359 2.579 13.767 1.00 96.06 74 GLY A C 1
ATOM 567 O O . GLY A 1 74 ? -1.785 3.457 13.023 1.00 96.06 74 GLY A O 1
ATOM 568 N N . LEU A 1 75 ? -0.814 1.459 13.294 1.00 97.62 75 LEU A N 1
ATOM 569 C CA . LEU A 1 75 ? -0.611 1.189 11.871 1.00 97.62 75 LEU A CA 1
ATOM 570 C C . LEU A 1 75 ? -0.939 -0.268 11.552 1.00 97.62 75 LEU A C 1
ATOM 572 O O . LEU A 1 75 ? -0.499 -1.173 12.260 1.00 97.62 75 LEU A O 1
ATOM 576 N N . ILE A 1 76 ? -1.654 -0.489 10.455 1.00 98.31 76 ILE A N 1
ATOM 577 C CA . ILE A 1 76 ? -1.894 -1.801 9.853 1.00 98.31 76 ILE A CA 1
ATOM 578 C C . ILE A 1 76 ? -1.502 -1.718 8.383 1.00 98.31 76 ILE A C 1
ATOM 580 O O . ILE A 1 76 ? -1.864 -0.766 7.701 1.00 98.31 76 ILE A O 1
ATOM 584 N N . VAL A 1 77 ? -0.789 -2.719 7.879 1.00 98.56 77 VAL A N 1
ATOM 585 C CA . VAL A 1 77 ? -0.392 -2.804 6.473 1.00 98.56 77 VAL A CA 1
ATOM 586 C C . VAL A 1 77 ? -0.803 -4.157 5.905 1.00 98.56 77 VAL A C 1
ATOM 588 O O . VAL A 1 77 ? -0.395 -5.208 6.407 1.00 98.56 77 VAL A O 1
ATOM 591 N N . PHE A 1 78 ? -1.597 -4.128 4.838 1.00 98.44 78 PHE A N 1
ATOM 592 C CA . PHE A 1 78 ? -1.925 -5.296 4.033 1.00 98.44 78 PHE A CA 1
ATOM 593 C C . PHE A 1 78 ? -0.943 -5.399 2.868 1.00 98.44 78 PHE A C 1
ATOM 595 O O . PHE A 1 78 ? -0.908 -4.536 1.990 1.00 98.44 78 PHE A O 1
ATOM 602 N N . VAL A 1 79 ? -0.172 -6.485 2.849 1.00 97.75 79 VAL A N 1
ATOM 603 C CA . VAL A 1 79 ? 0.766 -6.805 1.767 1.00 97.75 79 VAL A CA 1
ATOM 604 C C . VAL A 1 79 ? 0.289 -8.076 1.089 1.00 97.75 79 VAL A C 1
ATOM 606 O O . VAL A 1 79 ? 0.038 -9.081 1.759 1.00 97.75 79 VAL A O 1
ATOM 609 N N . SER A 1 80 ? 0.183 -8.057 -0.237 1.00 95.81 80 SER A N 1
ATOM 610 C CA . SER A 1 80 ? -0.076 -9.272 -1.006 1.00 95.81 80 SER A CA 1
ATOM 611 C C . SER A 1 80 ? 0.968 -9.496 -2.083 1.00 95.81 80 SER A C 1
ATOM 613 O O . SER A 1 80 ? 1.329 -8.563 -2.787 1.00 95.81 80 SER A O 1
ATOM 615 N N . ASP A 1 81 ? 1.395 -10.746 -2.241 1.00 94.50 81 ASP A N 1
ATOM 616 C CA . ASP A 1 81 ? 2.264 -11.186 -3.334 1.00 94.50 81 ASP A CA 1
ATOM 617 C C . ASP A 1 81 ? 1.466 -11.554 -4.600 1.00 94.50 81 ASP A C 1
ATOM 619 O O . ASP A 1 81 ? 2.050 -11.820 -5.648 1.00 94.50 81 ASP A O 1
ATOM 623 N N . LEU A 1 82 ? 0.128 -11.597 -4.518 1.00 94.31 82 LEU A N 1
ATOM 624 C CA . LEU A 1 82 ? -0.761 -11.981 -5.613 1.00 94.31 82 LEU A CA 1
ATOM 625 C C . LEU A 1 82 ? -1.848 -10.929 -5.829 1.00 94.31 82 LEU A C 1
ATOM 627 O O . LEU A 1 82 ? -2.511 -10.488 -4.896 1.00 94.31 82 LEU A O 1
ATOM 631 N N . ALA A 1 83 ? -2.089 -10.570 -7.086 1.00 93.25 83 ALA A N 1
ATOM 632 C CA . ALA A 1 83 ? -3.229 -9.732 -7.421 1.00 93.25 83 ALA A CA 1
ATOM 633 C C . ALA A 1 83 ? -4.541 -10.508 -7.224 1.00 93.25 83 ALA A C 1
ATOM 635 O O . ALA A 1 83 ? -4.684 -11.645 -7.686 1.00 93.25 83 ALA A O 1
ATOM 636 N N . PHE A 1 84 ? -5.525 -9.872 -6.587 1.00 92.94 84 PHE A N 1
ATOM 637 C CA . PHE A 1 84 ? -6.892 -10.382 -6.585 1.00 92.94 84 PHE A CA 1
ATOM 638 C C . PHE A 1 84 ? -7.473 -10.296 -8.003 1.00 92.94 84 PHE A C 1
ATOM 640 O O . PHE A 1 84 ? -7.407 -9.225 -8.608 1.00 92.94 84 PHE A O 1
ATOM 647 N N . PRO A 1 85 ? -8.072 -11.377 -8.539 1.00 92.12 85 PRO A N 1
ATOM 648 C CA . PRO A 1 85 ? -8.740 -11.319 -9.834 1.00 92.12 85 PRO A CA 1
ATOM 649 C C . PRO A 1 85 ? -9.868 -10.281 -9.834 1.00 92.12 85 PRO A C 1
ATOM 651 O O . PRO A 1 85 ? -10.590 -10.163 -8.843 1.00 92.12 85 PRO A O 1
ATOM 654 N N . ASP A 1 86 ? -10.078 -9.587 -10.955 1.00 89.88 86 ASP A N 1
ATOM 655 C CA . ASP A 1 86 ? -11.049 -8.483 -11.061 1.00 89.88 86 ASP A CA 1
ATOM 656 C C . ASP A 1 86 ? -12.465 -8.864 -10.614 1.00 89.88 86 ASP A C 1
ATOM 658 O O . ASP A 1 86 ? -13.149 -8.092 -9.949 1.00 89.88 86 ASP A O 1
ATOM 662 N N . ASN A 1 87 ? -12.910 -10.088 -10.909 1.00 91.81 87 ASN A N 1
ATOM 663 C CA . ASN A 1 87 ? -14.226 -10.578 -10.493 1.00 91.81 87 ASN A CA 1
ATOM 664 C C . ASN A 1 87 ? -14.321 -10.925 -8.993 1.00 91.81 87 ASN A C 1
ATOM 666 O O . ASN A 1 87 ? -15.391 -11.327 -8.528 1.00 91.81 87 ASN A O 1
ATOM 670 N N . LYS A 1 88 ? -13.219 -10.824 -8.243 1.00 94.44 88 LYS A N 1
ATOM 671 C CA . LYS A 1 88 ? -13.123 -11.115 -6.806 1.00 94.44 88 LYS A CA 1
ATOM 672 C C . LYS A 1 88 ? -12.798 -9.889 -5.949 1.00 94.44 88 LYS A C 1
ATOM 674 O O . LYS A 1 88 ? -13.000 -9.960 -4.737 1.00 94.44 88 LYS A O 1
ATOM 679 N N . THR A 1 89 ? -12.353 -8.781 -6.545 1.00 94.94 89 THR A N 1
ATOM 680 C CA . THR A 1 89 ? -11.959 -7.555 -5.823 1.00 94.94 89 THR A CA 1
ATOM 681 C C . THR A 1 89 ? -13.093 -6.976 -4.978 1.00 94.94 89 THR A C 1
ATOM 683 O O . THR A 1 89 ? -12.838 -6.515 -3.873 1.00 94.94 89 THR A O 1
ATOM 686 N N . PHE A 1 90 ? -14.351 -7.086 -5.422 1.00 95.19 90 PHE A N 1
ATOM 687 C CA . PHE A 1 90 ? -15.515 -6.677 -4.624 1.00 95.19 90 PHE A CA 1
ATOM 688 C C . PHE A 1 90 ? -15.576 -7.390 -3.264 1.00 95.19 90 PHE A C 1
ATOM 690 O O . PHE A 1 90 ? -15.690 -6.735 -2.236 1.00 95.19 90 PHE A O 1
ATOM 697 N N . TYR A 1 91 ? -15.454 -8.722 -3.242 1.00 95.69 91 TYR A N 1
ATOM 698 C CA . TYR A 1 91 ? -15.525 -9.495 -1.996 1.00 95.69 91 TYR A CA 1
ATOM 699 C C . TYR A 1 91 ? -14.356 -9.176 -1.061 1.00 95.69 91 TYR A C 1
ATOM 701 O O . TYR A 1 91 ? -14.523 -9.139 0.156 1.00 95.69 91 TYR A O 1
ATOM 709 N N . MET A 1 92 ? -13.175 -8.945 -1.639 1.00 96.38 92 MET A N 1
ATOM 710 C CA . MET A 1 92 ? -11.989 -8.505 -0.906 1.00 96.38 92 MET A CA 1
ATOM 711 C C . MET A 1 92 ? -12.209 -7.145 -0.258 1.00 96.38 92 MET A C 1
ATOM 713 O O . MET A 1 92 ? -11.942 -7.000 0.934 1.00 96.38 92 MET A O 1
ATOM 717 N N . ALA A 1 93 ? -12.740 -6.184 -1.008 1.00 97.31 93 ALA A N 1
ATOM 718 C CA . ALA A 1 93 ? -12.995 -4.846 -0.505 1.00 97.31 93 ALA A CA 1
ATOM 719 C C . ALA A 1 93 ? -14.047 -4.868 0.607 1.00 97.31 93 ALA A C 1
ATOM 721 O O . ALA A 1 93 ? -13.810 -4.292 1.659 1.00 97.31 93 ALA A O 1
ATOM 722 N N . ASP A 1 94 ? -15.145 -5.604 0.417 1.00 97.19 94 ASP A N 1
ATOM 723 C CA . ASP A 1 94 ? -16.223 -5.766 1.403 1.00 97.19 94 ASP A CA 1
ATOM 724 C C . ASP A 1 94 ? -15.716 -6.347 2.737 1.00 97.19 94 ASP A C 1
ATOM 726 O O . ASP A 1 94 ? -16.013 -5.825 3.816 1.00 97.19 94 ASP A O 1
ATOM 730 N N . SER A 1 95 ? -14.867 -7.379 2.670 1.00 97.50 95 SER A N 1
ATOM 731 C CA . SER A 1 95 ? -14.298 -8.016 3.868 1.00 97.50 95 SER A CA 1
ATOM 732 C C . SER A 1 95 ? -13.284 -7.115 4.582 1.00 97.50 95 SER A C 1
ATOM 734 O O . SER A 1 95 ? -13.309 -7.012 5.808 1.00 97.50 95 SER A O 1
ATOM 736 N N . LEU A 1 96 ? -12.412 -6.432 3.831 1.00 97.69 96 LEU A N 1
ATOM 737 C CA . LEU A 1 96 ? -11.454 -5.472 4.389 1.00 97.69 96 LEU A CA 1
ATOM 738 C C . LEU A 1 96 ? -12.156 -4.242 4.973 1.00 97.69 96 LEU A C 1
ATOM 740 O O . LEU A 1 96 ? -11.808 -3.817 6.068 1.00 97.69 96 LEU A O 1
ATOM 744 N N . GLY A 1 97 ? -13.155 -3.695 4.279 1.00 97.88 97 GLY A N 1
ATOM 745 C CA . GLY A 1 97 ? -13.968 -2.569 4.739 1.00 97.88 97 GLY A CA 1
ATOM 746 C C . GLY A 1 97 ? -14.679 -2.883 6.052 1.00 97.88 97 GLY A C 1
ATOM 747 O O . GLY A 1 97 ? -14.554 -2.124 7.011 1.00 97.88 97 GLY A O 1
ATOM 748 N N . SER A 1 98 ? -15.324 -4.052 6.131 1.00 97.56 98 SER A N 1
ATOM 749 C CA . SER A 1 98 ? -15.950 -4.535 7.369 1.00 97.56 98 SER A CA 1
ATOM 750 C C . SER A 1 98 ? -14.939 -4.638 8.516 1.00 97.56 98 SER A C 1
ATOM 752 O O . SER A 1 98 ? -15.173 -4.094 9.592 1.00 97.56 98 SER A O 1
ATOM 754 N N . PHE A 1 99 ? -13.772 -5.244 8.271 1.00 97.31 99 PHE A N 1
ATOM 755 C CA . PHE A 1 99 ? -12.707 -5.333 9.274 1.00 97.31 99 PHE A CA 1
ATOM 756 C C . PHE A 1 99 ? -12.211 -3.957 9.734 1.00 97.31 99 PHE A C 1
ATOM 758 O O . PHE A 1 99 ? -12.092 -3.720 10.933 1.00 97.31 99 PHE A O 1
ATOM 765 N N . MET A 1 100 ? -11.955 -3.035 8.801 1.00 97.44 100 MET A N 1
ATOM 766 C CA . MET A 1 100 ? -11.503 -1.672 9.101 1.00 97.44 100 MET A CA 1
ATOM 767 C C . MET A 1 100 ? -12.517 -0.889 9.941 1.00 97.44 100 MET A C 1
ATOM 769 O O . MET A 1 100 ? -12.136 -0.112 10.820 1.00 97.44 100 MET A O 1
ATOM 773 N N . LYS A 1 101 ? -13.808 -1.109 9.691 1.00 96.00 101 LYS A N 1
ATOM 774 C CA . LYS A 1 101 ? -14.892 -0.519 10.469 1.00 96.00 101 LYS A CA 1
ATOM 775 C C . LYS A 1 101 ? -14.938 -1.069 11.893 1.00 96.00 101 LYS A C 1
ATOM 777 O O . LYS A 1 101 ? -15.072 -0.283 12.828 1.00 96.00 101 LYS A O 1
ATOM 782 N N . ASP A 1 102 ? -14.778 -2.381 12.059 1.00 95.19 102 ASP A N 1
ATOM 783 C CA . ASP A 1 102 ? -14.804 -3.044 13.369 1.00 95.19 102 ASP A CA 1
ATOM 784 C C . ASP A 1 102 ? -13.658 -2.586 14.285 1.00 95.19 102 ASP A C 1
ATOM 786 O O . ASP A 1 102 ? -13.847 -2.449 15.493 1.00 95.19 102 ASP A O 1
ATOM 790 N N . ILE A 1 103 ? -12.482 -2.299 13.719 1.00 95.19 103 ILE A N 1
ATOM 791 C CA . ILE A 1 103 ? -11.313 -1.815 14.476 1.00 95.19 103 ILE A CA 1
ATOM 792 C C . ILE A 1 103 ? -11.277 -0.289 14.662 1.00 95.19 103 ILE A C 1
ATOM 794 O O . ILE A 1 103 ? -10.356 0.218 15.301 1.00 95.19 103 ILE A O 1
ATOM 798 N N . GLY A 1 104 ? -12.236 0.449 14.092 1.00 95.31 104 GLY A N 1
ATOM 799 C CA . GLY A 1 104 ? -12.295 1.909 14.183 1.00 95.31 104 GLY A CA 1
ATOM 800 C C . GLY A 1 104 ? -11.107 2.612 13.520 1.00 95.31 104 GLY A C 1
ATOM 801 O O . GLY A 1 104 ? -10.454 3.434 14.156 1.00 95.31 104 GLY A O 1
ATOM 802 N N . VAL A 1 105 ? -10.797 2.275 12.264 1.00 97.06 105 VAL A N 1
ATOM 803 C CA . VAL A 1 105 ? -9.701 2.904 11.502 1.00 97.06 105 VAL A CA 1
ATOM 804 C C . VAL A 1 105 ? -9.843 4.438 11.456 1.00 97.06 105 VAL A C 1
ATOM 806 O O . VAL A 1 105 ? -10.945 4.959 11.285 1.00 97.06 105 VAL A O 1
ATOM 809 N N . SER A 1 106 ? -8.732 5.170 11.585 1.00 96.88 106 SER A N 1
ATOM 810 C CA . SER A 1 106 ? -8.721 6.630 11.398 1.00 96.88 106 SER A CA 1
ATOM 811 C C . SER A 1 106 ? -8.743 7.012 9.921 1.00 96.88 106 SER A C 1
ATOM 813 O O . SER A 1 106 ? -9.474 7.916 9.529 1.00 96.88 106 SER A O 1
ATOM 815 N N . MET A 1 107 ? -7.963 6.306 9.101 1.00 97.38 107 MET A N 1
ATOM 816 C CA . MET A 1 107 ? -7.911 6.483 7.653 1.00 97.38 107 MET A CA 1
ATOM 817 C C . MET A 1 107 ? -7.373 5.226 6.955 1.00 97.38 107 MET A C 1
ATOM 819 O O . MET A 1 107 ? -6.488 4.546 7.477 1.00 97.38 107 MET A O 1
ATOM 823 N N . SER A 1 108 ? -7.870 4.943 5.751 1.00 98.44 108 SER A N 1
ATOM 824 C CA . SER A 1 108 ? -7.336 3.926 4.837 1.00 98.44 108 SER A CA 1
ATOM 825 C C . SER A 1 108 ? -6.558 4.573 3.681 1.00 98.44 108 SER A C 1
ATOM 827 O O . SER A 1 108 ? -7.036 5.522 3.065 1.00 98.44 108 SER A O 1
ATOM 829 N N . ILE A 1 109 ? -5.363 4.071 3.374 1.00 98.69 109 ILE A N 1
ATOM 830 C CA . ILE A 1 109 ? -4.489 4.562 2.306 1.00 98.69 109 ILE A CA 1
ATOM 831 C C . ILE A 1 109 ? -4.187 3.419 1.333 1.00 98.69 109 ILE A C 1
ATOM 833 O O . ILE A 1 109 ? -3.519 2.451 1.695 1.00 98.69 109 ILE A O 1
ATOM 837 N N . SER A 1 110 ? -4.622 3.548 0.083 1.00 98.50 110 SER A N 1
ATOM 838 C CA . SER A 1 110 ? -4.239 2.624 -0.990 1.00 98.50 110 SER A CA 1
ATOM 839 C C . SER A 1 110 ? -3.022 3.138 -1.758 1.00 98.50 110 SER A C 1
ATOM 841 O O . SER A 1 110 ? -3.006 4.283 -2.216 1.00 98.50 110 SER A O 1
ATOM 843 N N . LEU A 1 111 ? -2.017 2.284 -1.939 1.00 98.50 111 LEU A N 1
ATOM 844 C CA . LEU A 1 111 ? -0.805 2.581 -2.699 1.00 98.50 111 LEU A CA 1
ATOM 845 C C . LEU A 1 111 ? -0.885 1.953 -4.088 1.00 98.50 111 LEU A C 1
ATOM 847 O O . LEU A 1 111 ? -1.047 0.740 -4.216 1.00 98.50 111 LEU A O 1
ATOM 851 N N . ALA A 1 112 ? -0.715 2.750 -5.138 1.00 97.69 112 ALA A N 1
ATOM 852 C CA . ALA A 1 112 ? -0.727 2.248 -6.505 1.00 97.69 112 ALA A CA 1
ATOM 853 C C . ALA A 1 112 ? 0.225 3.024 -7.427 1.00 97.69 112 ALA A C 1
ATOM 855 O O . ALA A 1 112 ? 0.706 4.110 -7.112 1.00 97.69 112 ALA A O 1
ATOM 856 N N . GLY A 1 113 ? 0.518 2.424 -8.580 1.00 97.25 113 GLY A N 1
ATOM 857 C CA . GLY A 1 113 ? 1.218 3.085 -9.678 1.00 97.25 113 GLY A CA 1
ATOM 858 C C . GLY A 1 113 ? 0.233 3.606 -10.723 1.00 97.25 113 GLY A C 1
ATOM 859 O O . GLY A 1 113 ? -0.820 3.000 -10.946 1.00 97.25 113 GLY A O 1
ATOM 860 N N . ILE A 1 114 ? 0.592 4.693 -11.402 1.00 96.50 114 ILE A N 1
ATOM 861 C CA . ILE A 1 114 ? -0.102 5.198 -12.590 1.00 96.50 114 ILE A CA 1
ATOM 862 C C . ILE A 1 114 ? 0.851 5.189 -13.788 1.00 96.50 114 ILE A C 1
ATOM 864 O O . ILE A 1 114 ? 1.978 5.672 -13.716 1.00 96.50 114 ILE A O 1
ATOM 868 N N . GLY A 1 115 ? 0.408 4.586 -14.893 1.00 95.38 115 GLY A N 1
ATOM 869 C CA . GLY A 1 115 ? 1.216 4.461 -16.103 1.00 95.38 115 GLY A CA 1
ATOM 870 C C . GLY A 1 115 ? 1.454 5.819 -16.767 1.00 95.38 115 GLY A C 1
ATOM 871 O O . GLY A 1 115 ? 0.498 6.520 -17.093 1.00 95.38 115 GLY A O 1
ATOM 872 N N . SER A 1 116 ? 2.716 6.157 -17.012 1.00 93.62 116 SER A N 1
ATOM 873 C CA . SER A 1 116 ? 3.155 7.361 -17.717 1.00 93.62 116 SER A CA 1
ATOM 874 C C . SER A 1 116 ? 4.273 7.005 -18.699 1.00 93.62 116 SER A C 1
ATOM 876 O O . SER A 1 116 ? 5.153 6.200 -18.400 1.00 93.62 116 SER A O 1
ATOM 878 N N . ASN A 1 117 ? 4.253 7.604 -19.893 1.00 90.25 117 ASN A N 1
ATOM 879 C CA . ASN A 1 117 ? 5.307 7.392 -20.897 1.00 90.25 117 ASN A CA 1
ATOM 880 C C . ASN A 1 117 ? 6.619 8.099 -20.527 1.00 90.25 117 ASN A C 1
ATOM 882 O O . ASN A 1 117 ? 7.669 7.776 -21.079 1.00 90.25 117 ASN A O 1
ATOM 886 N N . SER A 1 118 ? 6.548 9.086 -19.635 1.00 91.81 118 SER A N 1
ATOM 887 C CA . SER A 1 118 ? 7.693 9.854 -19.158 1.00 91.81 118 SER A CA 1
ATOM 888 C C . SER A 1 118 ? 7.489 10.180 -17.677 1.00 91.81 118 SER A C 1
ATOM 890 O O . SER A 1 118 ? 7.208 11.338 -17.361 1.00 91.81 118 SER A O 1
ATOM 892 N N . PRO A 1 119 ? 7.598 9.178 -16.781 1.00 92.12 119 PRO A N 1
ATOM 893 C CA . PRO A 1 119 ? 7.441 9.382 -15.347 1.00 92.12 119 PRO A CA 1
ATOM 894 C C . PRO A 1 119 ? 8.371 10.489 -14.855 1.00 92.12 119 PRO A C 1
ATOM 896 O O . PRO A 1 119 ? 9.575 10.462 -15.116 1.00 92.12 119 PRO A O 1
ATOM 899 N N . SER A 1 120 ? 7.800 11.466 -14.162 1.00 93.00 120 SER A N 1
ATOM 900 C CA . SER A 1 120 ? 8.507 12.634 -13.632 1.00 93.00 120 SER A CA 1
ATOM 901 C C . SER A 1 120 ? 8.847 12.516 -12.143 1.00 93.00 120 SER A C 1
ATOM 903 O O . SER A 1 120 ? 9.481 13.413 -11.592 1.00 93.00 120 SER A O 1
ATOM 905 N N . GLY A 1 121 ? 8.430 11.417 -11.503 1.00 93.25 121 GLY A N 1
ATOM 906 C CA . GLY A 1 121 ? 8.443 11.256 -10.044 1.00 93.25 121 GLY A CA 1
ATOM 907 C C . GLY A 1 121 ? 7.229 11.894 -9.358 1.00 93.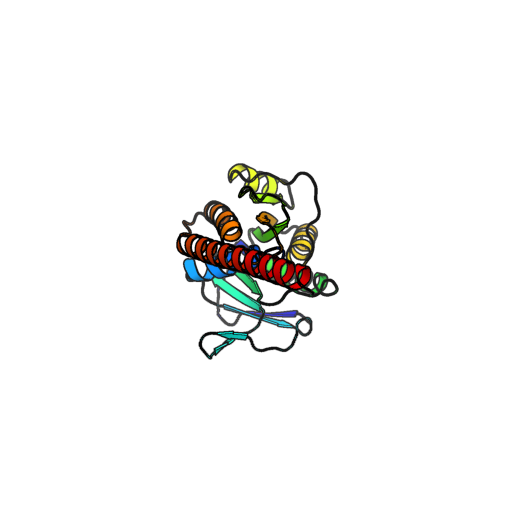25 121 GLY A C 1
ATOM 908 O O . GLY A 1 121 ? 7.220 12.080 -8.144 1.00 93.25 121 GLY A O 1
ATOM 909 N N . ALA A 1 122 ? 6.198 12.275 -10.122 1.00 96.19 122 ALA A N 1
ATOM 910 C CA . ALA A 1 122 ? 4.982 12.837 -9.555 1.00 96.19 122 ALA A CA 1
ATOM 911 C C . ALA A 1 122 ? 4.167 11.772 -8.805 1.00 96.19 122 ALA A C 1
ATOM 913 O O . ALA A 1 122 ? 3.996 10.642 -9.272 1.00 96.19 122 ALA A O 1
ATOM 914 N N . VAL A 1 123 ? 3.611 12.175 -7.660 1.00 98.06 123 VAL A N 1
ATOM 915 C CA . VAL A 1 123 ? 2.646 11.389 -6.887 1.00 98.06 123 VAL A CA 1
ATOM 916 C C . VAL A 1 123 ? 1.332 12.144 -6.825 1.00 98.06 123 VAL A C 1
ATOM 918 O O . VAL A 1 123 ? 1.258 13.248 -6.282 1.00 98.06 123 VAL A O 1
ATOM 921 N N . TYR A 1 124 ? 0.285 11.518 -7.350 1.00 98.19 124 TYR A N 1
ATOM 922 C CA . TYR A 1 124 ? -1.066 12.052 -7.313 1.00 98.19 124 TYR A CA 1
ATOM 923 C C . TYR A 1 124 ? -1.876 11.453 -6.167 1.00 98.19 124 TYR A C 1
ATOM 925 O O . TYR A 1 124 ? -1.706 10.292 -5.799 1.00 98.19 124 TYR A O 1
ATOM 933 N N . GLY A 1 125 ? -2.801 12.239 -5.630 1.00 98.25 125 GLY A N 1
ATOM 934 C CA . GLY A 1 125 ? -3.717 11.851 -4.570 1.00 98.25 125 GLY A CA 1
ATOM 935 C C . GLY A 1 125 ? -5.167 11.811 -5.040 1.00 98.25 125 GLY A C 1
ATOM 936 O O . GLY A 1 125 ? -5.611 12.674 -5.799 1.00 98.25 125 GLY A O 1
ATOM 937 N N . VAL A 1 126 ? -5.937 10.849 -4.539 1.00 98.19 126 VAL A N 1
ATOM 938 C CA . VAL A 1 126 ? -7.403 10.815 -4.664 1.00 98.19 126 VAL A CA 1
ATOM 939 C C . VAL A 1 126 ? -7.998 10.664 -3.273 1.00 98.19 126 VAL A C 1
ATOM 941 O O . VAL A 1 126 ? -7.689 9.699 -2.588 1.00 98.19 126 VAL A O 1
ATOM 944 N N . GLY A 1 127 ? -8.840 11.607 -2.848 1.00 97.62 127 GLY A N 1
ATOM 945 C CA . GLY A 1 127 ? -9.537 11.550 -1.561 1.00 97.62 127 GLY A CA 1
ATOM 946 C C . GLY A 1 127 ? -10.972 11.043 -1.710 1.00 97.62 127 GLY A C 1
ATOM 947 O O . GLY A 1 127 ? -11.643 11.351 -2.693 1.00 97.62 127 GLY A O 1
ATOM 948 N N . SER A 1 128 ? -11.461 10.293 -0.724 1.00 96.69 128 SER A N 1
ATOM 949 C CA . SER A 1 128 ? -12.856 9.818 -0.671 1.00 96.69 128 SER A CA 1
ATOM 950 C C . SER A 1 128 ? -13.871 10.893 -0.267 1.00 96.69 128 SER A C 1
ATOM 952 O O . SER A 1 128 ? -15.058 10.751 -0.559 1.00 96.69 128 SER A O 1
ATOM 954 N N . ASN A 1 129 ? -13.428 11.957 0.406 1.00 96.06 129 ASN A N 1
ATOM 955 C CA . ASN A 1 129 ? -14.257 13.070 0.870 1.00 96.06 129 ASN A CA 1
ATOM 956 C C . ASN A 1 129 ? -13.420 14.365 1.004 1.00 96.06 129 ASN A C 1
ATOM 958 O O . ASN A 1 129 ? -12.206 14.354 0.788 1.00 96.06 129 ASN A O 1
ATOM 962 N N . ASP A 1 130 ? -14.066 15.473 1.380 1.00 97.25 130 ASP A N 1
ATOM 963 C CA . ASP A 1 130 ? -13.412 16.784 1.520 1.00 97.25 130 ASP A CA 1
ATOM 964 C C . ASP A 1 130 ? -12.311 16.811 2.592 1.00 97.25 130 ASP A C 1
ATOM 966 O O . ASP A 1 130 ? -11.306 17.500 2.417 1.00 97.25 130 ASP A O 1
ATOM 970 N N . GLU A 1 131 ? -12.464 16.039 3.673 1.00 97.12 131 GLU A N 1
ATOM 971 C CA . GLU A 1 131 ? -11.448 15.903 4.725 1.00 97.12 131 GLU A CA 1
ATOM 972 C C . GLU A 1 131 ? -10.165 15.291 4.153 1.00 97.12 131 GLU A C 1
ATOM 974 O O . GLU A 1 131 ? -9.086 15.856 4.305 1.00 97.12 131 GLU A O 1
ATOM 979 N N . MET A 1 132 ? -10.286 14.204 3.388 1.00 98.12 132 MET A N 1
ATOM 980 C CA . MET A 1 132 ? -9.148 13.537 2.750 1.00 98.12 132 MET A CA 1
ATOM 981 C C . MET A 1 132 ? -8.511 14.400 1.655 1.00 98.12 132 MET A C 1
ATOM 983 O O . MET A 1 132 ? -7.292 14.393 1.492 1.00 98.12 132 MET A O 1
ATOM 987 N N . LEU A 1 133 ? -9.303 15.193 0.923 1.00 97.88 133 LEU A N 1
ATOM 988 C CA . LEU A 1 133 ? -8.764 16.183 -0.016 1.00 97.88 133 LEU A CA 1
ATOM 989 C C . LEU A 1 133 ? -7.963 17.275 0.699 1.00 97.88 133 LEU A C 1
ATOM 991 O O . LEU A 1 133 ? -6.963 17.747 0.154 1.00 97.88 133 LEU A O 1
ATOM 995 N N . GLN A 1 134 ? -8.384 17.684 1.896 1.00 97.94 134 GLN A N 1
ATOM 996 C CA . GLN A 1 134 ? -7.625 18.626 2.711 1.00 97.94 134 GLN A CA 1
ATOM 997 C C . GLN A 1 134 ? -6.330 17.985 3.222 1.00 97.94 134 GLN A C 1
ATOM 999 O O . GLN A 1 134 ? -5.269 18.578 3.048 1.00 97.94 134 GLN A O 1
ATOM 1004 N N . THR A 1 135 ? -6.383 16.742 3.716 1.00 97.69 135 THR A N 1
ATOM 1005 C CA . THR A 1 135 ? -5.195 15.971 4.124 1.00 97.69 135 THR A CA 1
ATOM 1006 C C . THR A 1 135 ? -4.154 15.881 3.007 1.00 97.69 135 THR A C 1
ATOM 1008 O O . THR A 1 135 ? -2.967 16.093 3.258 1.00 97.69 135 THR A O 1
ATOM 1011 N N . LEU A 1 136 ? -4.576 15.621 1.764 1.00 98.25 136 LEU A N 1
ATOM 1012 C CA . LEU A 1 136 ? -3.679 15.589 0.602 1.00 98.25 136 LEU A CA 1
ATOM 1013 C C . LEU A 1 136 ? -3.005 16.949 0.357 1.00 98.25 136 LEU A C 1
ATOM 1015 O O . LEU A 1 136 ? -1.790 17.007 0.170 1.00 98.25 136 LEU A O 1
ATOM 1019 N N . LYS A 1 137 ? -3.768 18.048 0.409 1.00 97.06 137 LYS A N 1
ATOM 1020 C CA . LYS A 1 137 ? -3.241 19.411 0.215 1.00 97.06 137 LYS A CA 1
ATOM 1021 C C . LYS A 1 137 ? -2.258 19.814 1.309 1.00 97.06 137 LYS A C 1
ATOM 1023 O O . LYS A 1 137 ? -1.199 20.353 0.994 1.00 97.06 137 LYS A O 1
ATOM 1028 N N . ASP A 1 138 ? -2.583 19.522 2.565 1.00 96.75 138 ASP A N 1
ATOM 1029 C CA . ASP A 1 138 ? -1.732 19.828 3.720 1.00 96.75 138 ASP A CA 1
ATOM 1030 C C . ASP A 1 138 ? -0.380 19.097 3.631 1.00 96.75 138 ASP A C 1
ATOM 1032 O O . ASP A 1 138 ? 0.643 19.609 4.082 1.00 96.75 138 ASP A O 1
ATOM 1036 N N . ASN A 1 139 ? -0.357 17.938 2.962 1.00 96.25 139 ASN A N 1
ATOM 1037 C CA . ASN A 1 139 ? 0.839 17.129 2.714 1.00 96.25 139 ASN A CA 1
ATOM 1038 C C . ASN A 1 139 ? 1.489 17.364 1.338 1.00 96.25 139 ASN A C 1
ATOM 1040 O O . ASN A 1 139 ? 2.385 16.607 0.943 1.00 96.25 139 ASN A O 1
ATOM 1044 N N . GLN A 1 140 ? 1.078 18.426 0.632 1.00 95.75 140 GLN A N 1
ATOM 1045 C CA . GLN A 1 140 ? 1.616 18.845 -0.670 1.00 95.75 140 GLN A CA 1
ATOM 1046 C C . GLN A 1 140 ? 1.494 17.763 -1.755 1.00 95.75 140 GLN A C 1
ATOM 1048 O O . GLN A 1 140 ? 2.370 17.620 -2.605 1.00 95.75 140 GLN A O 1
ATOM 1053 N N . VAL A 1 141 ? 0.409 16.988 -1.724 1.00 97.81 141 VAL A N 1
ATOM 1054 C CA . VAL A 1 141 ? 0.099 15.982 -2.744 1.00 97.81 141 VAL A CA 1
ATOM 1055 C C . VAL A 1 141 ? -0.822 16.593 -3.794 1.00 97.81 141 VAL A C 1
ATOM 1057 O O . VAL A 1 141 ? -1.863 17.171 -3.467 1.00 97.81 141 VAL A O 1
ATOM 1060 N N . GLU A 1 142 ? -0.454 16.460 -5.066 1.00 96.81 142 GLU A N 1
ATOM 1061 C CA . GLU A 1 142 ? -1.274 16.944 -6.174 1.00 96.81 142 GLU A CA 1
ATOM 1062 C C . GLU A 1 142 ? -2.528 16.076 -6.323 1.00 96.81 142 GLU A C 1
ATOM 1064 O O . GLU A 1 142 ? -2.445 14.858 -6.444 1.00 96.81 142 GLU A O 1
ATOM 1069 N N . VAL A 1 143 ? -3.715 16.684 -6.314 1.00 97.81 143 VAL A N 1
ATOM 1070 C CA . VAL A 1 143 ? -4.971 15.933 -6.447 1.00 97.81 143 VAL A CA 1
ATOM 1071 C C . VAL A 1 143 ? -5.203 15.562 -7.908 1.00 97.81 143 VAL A C 1
ATOM 1073 O O . VAL A 1 143 ? -5.220 16.441 -8.769 1.00 97.81 143 VAL A O 1
ATOM 1076 N N . LEU A 1 144 ? -5.467 14.282 -8.183 1.00 96.62 144 LEU A N 1
ATOM 1077 C CA . LEU A 1 144 ? -5.857 13.826 -9.515 1.00 96.62 144 LEU A CA 1
ATOM 1078 C C . LEU A 1 144 ? -7.278 14.336 -9.835 1.00 96.62 144 LEU A C 1
ATOM 1080 O O . LEU A 1 144 ? -8.236 13.910 -9.185 1.00 96.62 144 LEU A O 1
ATOM 1084 N N . PRO A 1 145 ? -7.463 15.218 -10.836 1.00 93.06 145 PRO A N 1
ATOM 1085 C CA . PRO A 1 145 ? -8.761 15.846 -11.084 1.00 93.06 145 PRO A CA 1
ATOM 1086 C C . PRO A 1 145 ? -9.772 14.895 -11.736 1.00 93.06 145 PRO A C 1
ATOM 1088 O O . PRO A 1 145 ? -10.980 15.059 -11.572 1.00 93.06 145 PRO A O 1
ATOM 1091 N N . MET A 1 146 ? -9.291 13.925 -12.516 1.00 93.62 146 MET A N 1
ATOM 1092 C CA . MET A 1 146 ? -10.119 12.965 -13.237 1.00 93.62 146 MET A CA 1
ATOM 1093 C C . MET A 1 146 ? -9.314 11.702 -13.530 1.00 93.62 146 MET A C 1
ATOM 1095 O O . MET A 1 146 ? -8.153 11.774 -13.925 1.00 93.62 146 MET A O 1
ATOM 1099 N N . GLY A 1 147 ? -9.951 10.545 -13.383 1.00 93.12 147 GLY A N 1
ATOM 1100 C CA . GLY A 1 147 ? -9.354 9.255 -13.694 1.00 93.12 147 GLY A CA 1
ATOM 1101 C C . GLY A 1 147 ? -10.212 8.104 -13.187 1.00 93.12 147 GLY A C 1
ATOM 1102 O O . GLY 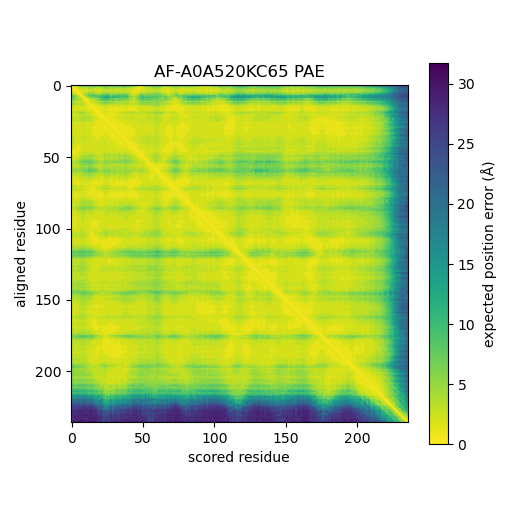A 1 147 ? -11.317 8.303 -12.683 1.00 93.12 147 GLY A O 1
ATOM 1103 N N . SER A 1 148 ? -9.684 6.893 -13.314 1.00 92.88 148 SER A N 1
ATOM 1104 C CA . SER A 1 148 ? -10.272 5.684 -12.743 1.00 92.88 148 SER A CA 1
ATOM 1105 C C . SER A 1 148 ? -9.179 4.851 -12.093 1.00 92.88 148 SER A C 1
ATOM 1107 O O . SER A 1 148 ? -8.142 4.623 -12.713 1.00 92.88 148 SER A O 1
ATOM 1109 N N . ILE A 1 149 ? -9.434 4.362 -10.882 1.00 94.38 149 ILE A N 1
ATOM 1110 C CA . ILE A 1 149 ? -8.558 3.421 -10.182 1.00 94.38 149 ILE A CA 1
ATOM 1111 C C . ILE A 1 149 ? -9.221 2.045 -10.254 1.00 94.38 149 ILE A C 1
ATOM 1113 O O . ILE A 1 149 ? -10.380 1.892 -9.870 1.00 94.38 149 ILE A O 1
ATOM 1117 N N . SER A 1 150 ? -8.504 1.054 -10.775 1.00 92.56 150 SER A N 1
ATOM 1118 C CA . SER A 1 150 ? -8.970 -0.331 -10.906 1.00 92.56 150 SER A CA 1
ATOM 1119 C C . SER A 1 150 ? -8.270 -1.262 -9.908 1.00 92.56 150 SER A C 1
ATOM 1121 O O . SER A 1 150 ? -7.426 -0.834 -9.121 1.00 92.56 150 SER A O 1
ATOM 1123 N N . GLY A 1 151 ? -8.609 -2.553 -9.943 1.00 93.31 151 GLY A N 1
ATOM 1124 C CA . GLY A 1 151 ? -7.977 -3.574 -9.105 1.00 93.31 151 GLY A CA 1
ATOM 1125 C C . GLY A 1 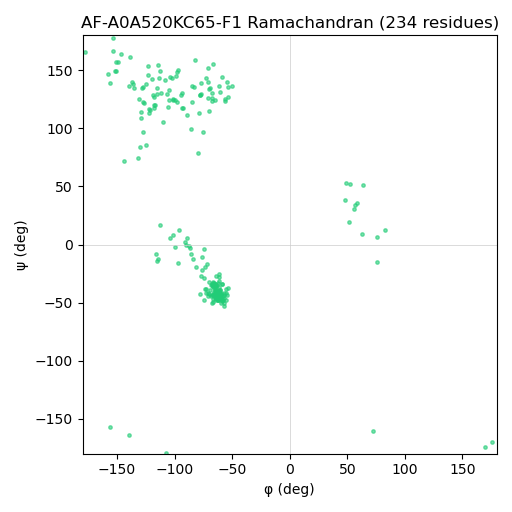151 ? -8.380 -3.498 -7.629 1.00 93.31 151 GLY A C 1
ATOM 1126 O O . GLY A 1 151 ? -9.417 -2.931 -7.279 1.00 93.31 151 GLY A O 1
ATOM 1127 N N . GLY A 1 152 ? -7.558 -4.103 -6.767 1.00 94.25 152 GLY A N 1
ATOM 1128 C CA . GLY A 1 152 ? -7.801 -4.169 -5.322 1.00 94.25 152 GLY A CA 1
ATOM 1129 C C . GLY A 1 152 ? -7.915 -2.786 -4.679 1.00 94.25 152 GLY A C 1
ATOM 1130 O O . GLY A 1 152 ? -8.910 -2.514 -4.013 1.00 94.25 152 GLY A O 1
ATOM 1131 N N . SER A 1 153 ? -6.975 -1.886 -4.971 1.00 95.50 153 SER A N 1
ATOM 1132 C CA . SER A 1 153 ? -6.971 -0.513 -4.455 1.00 95.50 153 SER A CA 1
ATOM 1133 C C . SER A 1 153 ? -8.211 0.286 -4.862 1.00 95.50 153 SER A C 1
ATOM 1135 O O . SER A 1 153 ? -8.840 0.934 -4.029 1.00 95.50 153 SER A O 1
ATOM 1137 N N . GLY A 1 154 ? -8.625 0.202 -6.132 1.00 96.38 154 GLY A N 1
ATOM 1138 C CA . GLY A 1 154 ? -9.8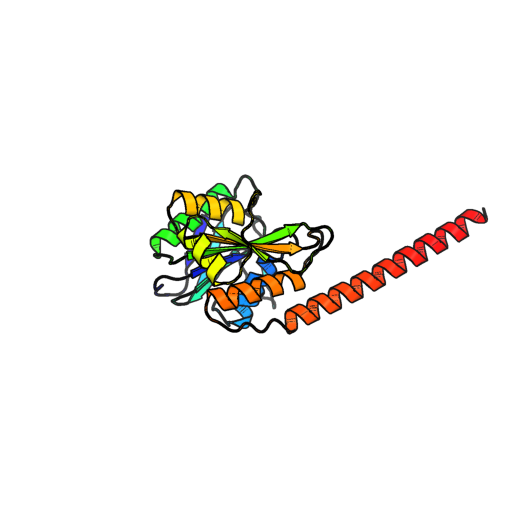37 0.877 -6.605 1.00 96.38 154 GLY A CA 1
ATOM 1139 C C . GLY A 1 154 ? -11.108 0.344 -5.942 1.00 96.38 154 GLY A C 1
ATOM 1140 O O . GLY A 1 154 ? -11.976 1.118 -5.535 1.00 96.38 154 GLY A O 1
ATOM 1141 N N . ALA A 1 155 ? -11.206 -0.980 -5.789 1.00 97.31 155 ALA A N 1
ATOM 1142 C CA . ALA A 1 155 ? -12.328 -1.612 -5.104 1.00 97.31 155 ALA A CA 1
ATOM 1143 C C . ALA A 1 155 ? -12.375 -1.240 -3.614 1.00 97.31 155 ALA A C 1
ATOM 1145 O O . ALA A 1 155 ? -13.454 -0.942 -3.105 1.00 97.31 155 ALA A O 1
ATOM 1146 N N . LEU A 1 156 ? -11.224 -1.214 -2.933 1.00 97.62 156 LEU A N 1
ATOM 1147 C CA . LEU A 1 156 ? -11.124 -0.843 -1.523 1.00 97.62 156 LEU A CA 1
ATOM 1148 C C . LEU A 1 156 ? -11.502 0.623 -1.297 1.00 97.62 156 LEU A C 1
ATOM 1150 O O . LEU A 1 156 ? -12.319 0.903 -0.426 1.00 97.62 156 LEU A O 1
ATOM 1154 N N . LEU A 1 157 ? -10.991 1.544 -2.121 1.00 97.00 157 LEU A N 1
ATOM 1155 C CA . LEU A 1 157 ? -11.338 2.965 -2.046 1.00 97.00 157 LEU A CA 1
ATOM 1156 C C . LEU A 1 157 ? -12.847 3.191 -2.242 1.00 97.00 157 LEU A C 1
ATOM 1158 O O . LEU A 1 157 ? -13.467 3.960 -1.506 1.00 97.00 157 LEU A O 1
ATOM 1162 N N . LEU A 1 158 ? -13.458 2.488 -3.203 1.00 97.38 158 LEU A N 1
ATOM 1163 C CA . LEU A 1 158 ? -14.903 2.544 -3.433 1.00 97.38 158 LEU A CA 1
ATOM 1164 C C . LEU A 1 158 ? -15.701 1.995 -2.242 1.00 97.38 158 LEU A C 1
ATOM 1166 O O . LEU A 1 158 ? -16.761 2.530 -1.912 1.00 97.38 158 LEU A O 1
ATOM 1170 N N . GLU A 1 159 ? -15.219 0.933 -1.604 1.00 98.00 159 GLU A N 1
ATOM 1171 C CA . GLU A 1 159 ? -15.883 0.357 -0.438 1.00 98.00 159 GLU A CA 1
ATOM 1172 C C . GLU A 1 159 ? -15.757 1.257 0.794 1.00 98.00 159 GLU A C 1
ATOM 1174 O O . GLU A 1 159 ? -16.752 1.510 1.472 1.00 98.00 159 GLU A O 1
ATOM 1179 N N . CYS A 1 160 ? -14.586 1.851 1.025 1.00 97.94 160 CYS A N 1
ATOM 1180 C CA . CYS A 1 160 ? -14.403 2.866 2.058 1.00 97.94 160 CYS A CA 1
ATOM 1181 C C . CYS A 1 160 ? -15.357 4.050 1.859 1.00 97.94 160 CYS A C 1
ATOM 1183 O O . CYS A 1 160 ? -16.013 4.469 2.813 1.00 97.94 160 CYS A O 1
ATOM 1185 N N . TYR A 1 161 ? -15.518 4.530 0.619 1.00 97.25 161 TYR A N 1
ATOM 1186 C CA . TYR A 1 161 ? -16.504 5.562 0.287 1.00 97.25 161 TYR A CA 1
ATOM 1187 C C . TYR A 1 161 ? -17.935 5.147 0.671 1.00 97.25 161 TYR A C 1
ATOM 1189 O O . TYR A 1 161 ? -18.656 5.922 1.297 1.00 97.25 161 TYR A O 1
ATOM 1197 N N . ARG A 1 162 ? -18.352 3.913 0.352 1.00 96.81 162 ARG A N 1
ATOM 1198 C CA . ARG A 1 162 ? -19.695 3.398 0.693 1.00 96.81 162 ARG A CA 1
ATOM 1199 C C . ARG A 1 162 ? -19.925 3.268 2.194 1.00 96.81 162 ARG A C 1
ATOM 1201 O O . ARG A 1 162 ? -21.052 3.454 2.651 1.00 96.81 162 ARG A O 1
ATOM 1208 N N . GLN A 1 163 ? -18.882 2.928 2.944 1.00 96.50 163 GLN A N 1
ATOM 1209 C CA . GLN A 1 163 ? -18.951 2.729 4.390 1.00 96.50 163 GLN A CA 1
ATOM 1210 C C . GLN A 1 163 ? -18.653 3.997 5.201 1.00 96.50 163 GLN A C 1
ATOM 1212 O O . GLN A 1 163 ? -18.672 3.935 6.432 1.00 96.50 163 GLN A O 1
ATOM 1217 N N . SER A 1 164 ? -18.414 5.134 4.537 1.00 96.75 164 SER A N 1
ATOM 1218 C CA . SER A 1 164 ? -17.983 6.394 5.157 1.00 96.75 164 SER A CA 1
ATOM 1219 C C . SER A 1 164 ? -16.690 6.258 5.972 1.00 96.75 164 SER A C 1
ATOM 1221 O O . SER A 1 164 ? -16.526 6.915 6.997 1.00 96.75 164 SER A O 1
ATOM 1223 N N . ILE A 1 165 ? -15.776 5.397 5.522 1.00 98.06 165 ILE A N 1
ATOM 1224 C CA . ILE A 1 165 ? -14.429 5.265 6.078 1.00 98.06 165 ILE A CA 1
ATOM 1225 C C . ILE A 1 165 ? -13.542 6.326 5.407 1.00 98.06 165 ILE A C 1
ATOM 1227 O O . ILE A 1 165 ? -13.429 6.309 4.173 1.00 98.06 165 ILE A O 1
ATOM 1231 N N . PRO A 1 166 ? -12.897 7.233 6.169 1.00 98.25 166 PRO A N 1
ATOM 1232 C CA . PRO A 1 166 ? -11.946 8.183 5.604 1.00 98.25 166 PRO A CA 1
ATOM 1233 C C . PRO A 1 166 ? -10.855 7.428 4.853 1.00 98.25 166 PRO A C 1
ATOM 1235 O O . PRO A 1 166 ? -10.221 6.516 5.381 1.00 98.25 166 PRO A O 1
ATOM 1238 N N . SER A 1 167 ? -10.687 7.746 3.578 1.00 98.44 167 SER A N 1
ATOM 1239 C CA . SER A 1 167 ? -9.731 7.041 2.734 1.00 98.44 167 SER A CA 1
ATOM 1240 C C . SER A 1 167 ? -9.161 7.895 1.616 1.00 98.44 167 SER A C 1
ATOM 1242 O O . SER A 1 167 ? -9.835 8.784 1.084 1.00 98.44 167 SER A O 1
ATOM 1244 N N . LEU A 1 168 ? -7.923 7.601 1.240 1.00 98.50 168 LEU A N 1
ATOM 1245 C CA . LEU A 1 168 ? -7.258 8.193 0.091 1.00 98.50 168 LEU A CA 1
ATOM 1246 C C . LEU A 1 168 ? -6.451 7.143 -0.677 1.00 98.50 168 LEU A C 1
ATOM 1248 O O . LEU A 1 168 ? -6.123 6.079 -0.156 1.00 98.50 168 LEU A O 1
ATOM 1252 N N . ALA A 1 169 ? -6.116 7.449 -1.923 1.00 98.44 169 ALA A N 1
ATOM 1253 C CA . ALA A 1 169 ? -5.156 6.691 -2.711 1.00 98.44 169 ALA A CA 1
ATOM 1254 C C . ALA A 1 169 ? -3.985 7.586 -3.118 1.00 98.44 169 ALA A C 1
ATOM 1256 O O . ALA A 1 169 ? -4.193 8.755 -3.448 1.00 98.44 169 ALA A O 1
ATOM 1257 N N . LEU A 1 170 ? -2.779 7.019 -3.117 1.00 98.62 170 LEU A N 1
ATOM 1258 C CA . LEU A 1 170 ? -1.561 7.637 -3.635 1.00 98.62 170 LEU A CA 1
ATOM 1259 C C . LEU A 1 170 ? -1.111 6.892 -4.895 1.00 98.62 170 LEU A C 1
ATOM 1261 O O . LEU A 1 170 ? -1.031 5.662 -4.906 1.00 98.62 170 LEU A O 1
ATOM 1265 N N . LEU A 1 171 ? -0.838 7.648 -5.955 1.00 98.25 171 LEU A N 1
ATOM 1266 C CA . LEU A 1 171 ? -0.594 7.163 -7.309 1.00 98.25 171 LEU A CA 1
ATOM 1267 C C . LEU A 1 171 ? 0.728 7.735 -7.824 1.00 98.25 171 LEU A C 1
ATOM 1269 O O . LEU A 1 171 ? 0.750 8.867 -8.306 1.00 98.25 171 LEU A O 1
ATOM 1273 N N . ALA A 1 172 ? 1.821 6.977 -7.731 1.00 98.25 172 ALA A N 1
ATOM 1274 C CA . ALA A 1 172 ? 3.105 7.419 -8.282 1.00 98.25 172 ALA A CA 1
ATOM 1275 C C . ALA A 1 172 ? 3.217 7.073 -9.768 1.00 98.25 172 ALA A C 1
ATOM 1277 O O . ALA A 1 172 ? 2.867 5.965 -10.193 1.00 98.25 172 ALA A O 1
ATOM 1278 N N . GLU A 1 173 ? 3.707 8.019 -10.566 1.00 97.50 173 GLU A N 1
ATOM 1279 C CA . GLU A 1 173 ? 3.984 7.781 -11.978 1.00 97.50 173 GLU A CA 1
ATOM 1280 C C . GLU A 1 173 ? 5.042 6.694 -12.158 1.00 97.50 173 GLU A C 1
ATOM 1282 O O . GLU A 1 173 ? 6.081 6.703 -11.505 1.00 97.50 173 GLU A O 1
ATOM 1287 N N . THR A 1 174 ? 4.809 5.783 -13.097 1.00 97.38 174 THR A N 1
ATOM 1288 C CA . THR A 1 174 ? 5.747 4.720 -13.470 1.00 97.38 174 THR A CA 1
ATOM 1289 C C . THR A 1 174 ? 5.591 4.374 -14.948 1.00 97.38 174 THR A C 1
ATOM 1291 O O . THR A 1 174 ? 4.523 4.560 -15.533 1.00 97.38 174 THR A O 1
ATOM 1294 N N . TYR A 1 175 ? 6.628 3.804 -15.565 1.00 94.62 175 TYR A N 1
ATOM 1295 C CA . TYR A 1 175 ? 6.509 3.210 -16.903 1.00 94.62 175 TYR A CA 1
ATOM 1296 C C . TYR A 1 175 ? 5.499 2.052 -16.932 1.00 94.62 175 TYR A C 1
ATOM 1298 O O . TYR A 1 175 ? 4.937 1.731 -17.978 1.00 94.62 175 TYR A O 1
ATOM 1306 N N . GLY A 1 176 ? 5.274 1.397 -15.787 1.00 93.25 176 GLY A N 1
ATOM 1307 C CA . GLY A 1 176 ? 4.224 0.400 -15.586 1.00 93.25 176 GLY A CA 1
ATOM 1308 C C . GLY A 1 176 ? 4.469 -0.980 -16.201 1.00 93.25 176 GLY A C 1
ATOM 1309 O O . GLY A 1 176 ? 3.809 -1.938 -15.805 1.00 93.25 176 GLY A O 1
ATOM 1310 N N . ASN A 1 177 ? 5.427 -1.115 -17.119 1.00 90.69 177 ASN A N 1
ATOM 1311 C CA . ASN A 1 177 ? 5.787 -2.371 -17.787 1.00 90.69 177 ASN A CA 1
ATOM 1312 C C . ASN A 1 177 ? 6.878 -3.185 -17.063 1.00 90.69 177 ASN A C 1
ATOM 1314 O O . ASN A 1 177 ? 7.264 -4.251 -17.542 1.00 90.69 177 ASN A O 1
ATOM 1318 N N . ARG A 1 178 ? 7.390 -2.686 -15.936 1.00 91.44 178 ARG A N 1
ATOM 1319 C CA . ARG A 1 178 ? 8.448 -3.303 -15.127 1.00 91.44 178 ARG A CA 1
ATOM 1320 C C . ARG A 1 178 ? 8.286 -2.917 -13.655 1.00 91.44 178 ARG A C 1
ATOM 1322 O O . ARG A 1 178 ? 7.682 -1.877 -13.401 1.00 91.44 178 ARG A O 1
ATOM 1329 N N . PRO A 1 179 ? 8.820 -3.706 -12.705 1.00 94.94 179 PRO A N 1
ATOM 1330 C CA . PRO A 1 179 ? 8.938 -3.277 -11.314 1.00 94.94 179 PRO A CA 1
ATOM 1331 C C . PRO A 1 179 ? 9.664 -1.930 -11.219 1.00 94.94 179 PRO A C 1
ATOM 1333 O O . PRO A 1 179 ? 10.672 -1.736 -11.902 1.00 94.94 179 PRO A O 1
ATOM 1336 N N . ASP A 1 180 ? 9.150 -1.017 -10.395 1.00 96.75 180 ASP A N 1
ATOM 1337 C CA . ASP A 1 180 ? 9.653 0.357 -10.302 1.00 96.75 180 ASP A CA 1
ATOM 1338 C C . ASP A 1 180 ? 9.916 0.774 -8.841 1.00 96.75 180 ASP A C 1
ATOM 1340 O O . ASP A 1 180 ? 9.056 1.377 -8.188 1.00 96.75 180 ASP A O 1
ATOM 1344 N N . PRO A 1 181 ? 11.101 0.433 -8.294 1.00 97.12 181 PRO A N 1
ATOM 1345 C CA . PRO A 1 181 ? 11.473 0.806 -6.931 1.00 97.12 181 PRO A CA 1
ATOM 1346 C C . PRO A 1 181 ? 11.600 2.325 -6.746 1.00 97.12 181 PRO A C 1
ATOM 1348 O O . PRO A 1 181 ? 11.373 2.833 -5.650 1.00 97.12 181 PRO A O 1
ATOM 1351 N N . ARG A 1 182 ? 11.911 3.072 -7.814 1.00 96.56 182 ARG A N 1
ATOM 1352 C CA . ARG A 1 182 ? 12.046 4.532 -7.757 1.00 96.56 182 ARG A CA 1
ATOM 1353 C C . ARG A 1 182 ? 10.692 5.186 -7.487 1.00 96.56 182 ARG A C 1
ATOM 1355 O O . ARG A 1 182 ? 10.569 5.908 -6.506 1.00 96.56 182 ARG A O 1
ATOM 1362 N N . SER A 1 183 ? 9.657 4.826 -8.246 1.00 97.75 183 SER A N 1
ATOM 1363 C CA . SER A 1 183 ? 8.289 5.300 -7.981 1.00 97.75 183 SER A CA 1
ATOM 1364 C C . SER A 1 183 ? 7.765 4.866 -6.608 1.00 97.75 183 SER A C 1
ATOM 1366 O O . SER A 1 183 ? 6.968 5.565 -5.985 1.00 97.75 183 SER A O 1
ATOM 1368 N N . ALA A 1 184 ? 8.192 3.699 -6.114 1.00 98.25 184 ALA A N 1
ATOM 1369 C CA . ALA A 1 184 ? 7.842 3.253 -4.769 1.00 98.25 184 ALA A CA 1
ATOM 1370 C C . ALA A 1 184 ? 8.502 4.126 -3.684 1.00 98.25 184 ALA A C 1
ATOM 1372 O O . ALA A 1 184 ? 7.863 4.398 -2.669 1.00 98.25 184 ALA A O 1
ATOM 1373 N N . SER A 1 185 ? 9.725 4.621 -3.912 1.00 97.88 185 SER A N 1
ATOM 1374 C CA . SER A 1 185 ? 10.359 5.632 -3.052 1.00 97.88 185 SER A CA 1
ATOM 1375 C C . SER A 1 185 ? 9.541 6.919 -3.011 1.00 97.88 185 SER A C 1
ATOM 1377 O O . SER A 1 185 ? 9.295 7.439 -1.926 1.00 97.88 185 SER A O 1
ATOM 1379 N N . ASP A 1 186 ? 9.056 7.392 -4.162 1.00 97.56 186 ASP A N 1
ATOM 1380 C CA . ASP A 1 186 ? 8.242 8.612 -4.226 1.00 97.56 186 ASP A CA 1
ATOM 1381 C C . ASP A 1 186 ? 6.952 8.470 -3.389 1.00 97.56 186 ASP A C 1
ATOM 1383 O O . ASP A 1 186 ? 6.556 9.396 -2.676 1.00 97.56 186 ASP A O 1
ATOM 1387 N N . LEU A 1 187 ? 6.311 7.288 -3.396 1.00 98.00 187 LEU A N 1
ATOM 1388 C CA . LEU A 1 187 ? 5.177 6.998 -2.503 1.00 98.00 187 LEU A CA 1
ATOM 1389 C C . LEU A 1 187 ? 5.571 7.031 -1.023 1.00 98.00 187 LEU A C 1
ATOM 1391 O O . LEU A 1 187 ? 4.817 7.557 -0.201 1.00 98.00 187 LEU A O 1
ATOM 1395 N N . LEU A 1 188 ? 6.718 6.448 -0.673 1.00 98.06 188 LEU A N 1
ATOM 1396 C CA . LEU A 1 188 ? 7.193 6.380 0.708 1.00 98.06 188 LEU A CA 1
ATOM 1397 C C . LEU A 1 188 ? 7.510 7.764 1.273 1.00 98.06 188 LEU A C 1
ATOM 1399 O O . LEU A 1 188 ? 7.179 8.019 2.428 1.00 98.06 188 LEU A O 1
ATOM 1403 N N . ASP A 1 189 ? 8.032 8.681 0.458 1.00 96.62 189 ASP A N 1
ATOM 1404 C CA . ASP A 1 189 ? 8.254 10.071 0.863 1.00 96.62 189 ASP A CA 1
ATOM 1405 C C . ASP A 1 189 ? 6.941 10.762 1.262 1.00 96.62 189 ASP A C 1
ATOM 1407 O O . ASP A 1 189 ? 6.896 11.532 2.226 1.00 96.62 189 ASP A O 1
ATOM 1411 N N . VAL A 1 190 ? 5.849 10.492 0.536 1.00 97.62 190 VAL A N 1
ATOM 1412 C CA . VAL A 1 190 ? 4.511 11.003 0.879 1.00 97.62 190 VAL A CA 1
ATOM 1413 C C . VAL A 1 190 ? 3.966 10.318 2.130 1.00 97.62 190 VAL A C 1
ATOM 1415 O O . VAL A 1 190 ? 3.439 10.993 3.016 1.00 97.62 190 VAL A O 1
ATOM 1418 N N . ILE A 1 191 ? 4.105 8.993 2.230 1.00 97.75 191 ILE A N 1
ATOM 1419 C CA . ILE A 1 191 ? 3.647 8.231 3.396 1.00 97.75 191 ILE A CA 1
ATOM 1420 C C . ILE A 1 191 ? 4.342 8.700 4.666 1.00 97.75 191 ILE A C 1
ATOM 1422 O O . ILE A 1 191 ? 3.655 8.921 5.659 1.00 97.75 191 ILE A O 1
ATOM 1426 N N . GLY A 1 192 ? 5.655 8.925 4.627 1.00 96.44 192 GLY A N 1
ATOM 1427 C CA . GLY A 1 192 ? 6.419 9.426 5.765 1.00 96.44 192 GLY A CA 1
ATOM 1428 C C . GLY A 1 192 ? 5.851 10.733 6.319 1.00 96.44 192 GLY A C 1
ATOM 1429 O O . GLY A 1 192 ? 5.678 10.864 7.529 1.00 96.44 192 GLY A O 1
ATOM 1430 N N . ARG A 1 193 ? 5.440 11.663 5.443 1.00 95.50 193 ARG A N 1
ATOM 1431 C CA . ARG A 1 193 ? 4.758 12.904 5.856 1.00 95.50 193 ARG A CA 1
ATOM 1432 C C . ARG A 1 193 ? 3.382 12.642 6.470 1.00 95.50 193 ARG A C 1
ATOM 1434 O O . ARG A 1 193 ? 3.068 13.209 7.511 1.00 95.50 193 ARG A O 1
ATOM 1441 N N . LEU A 1 194 ? 2.588 11.753 5.867 1.00 95.06 194 LEU A N 1
ATOM 1442 C CA . LEU A 1 194 ? 1.232 11.434 6.333 1.00 95.06 194 LEU A CA 1
ATOM 1443 C C . LEU A 1 194 ? 1.199 10.755 7.706 1.00 95.06 194 LEU A C 1
ATOM 1445 O O . LEU A 1 194 ? 0.248 10.962 8.458 1.00 95.06 194 LEU A O 1
ATOM 1449 N N . ILE A 1 195 ? 2.205 9.938 8.024 1.00 94.00 195 ILE A N 1
ATOM 1450 C CA . ILE A 1 195 ? 2.276 9.204 9.297 1.00 94.00 195 ILE A CA 1
ATOM 1451 C C . ILE A 1 195 ? 3.273 9.812 10.297 1.00 94.00 195 ILE A C 1
ATOM 1453 O O . ILE A 1 195 ? 3.496 9.215 11.351 1.00 94.00 195 ILE A O 1
ATOM 1457 N N . ASP A 1 196 ? 3.866 10.965 9.969 1.00 92.44 196 ASP A N 1
ATOM 1458 C CA . ASP A 1 196 ? 4.900 11.658 10.753 1.00 92.44 196 ASP A CA 1
ATOM 1459 C C . ASP A 1 196 ? 6.086 10.741 11.120 1.00 92.44 196 ASP A C 1
ATOM 1461 O O . ASP A 1 196 ? 6.455 10.552 12.284 1.00 92.44 196 ASP A O 1
ATOM 1465 N N . ARG A 1 197 ? 6.658 10.085 10.102 1.00 92.81 197 ARG A N 1
ATOM 1466 C CA . ARG A 1 197 ? 7.816 9.187 10.218 1.00 92.81 197 ARG A CA 1
ATOM 1467 C C . ARG A 1 197 ? 8.822 9.446 9.109 1.00 92.81 197 ARG A C 1
ATOM 1469 O O . ARG A 1 197 ? 8.466 9.572 7.943 1.00 92.81 197 ARG A O 1
ATOM 1476 N N . GLU A 1 198 ? 10.096 9.436 9.472 1.00 91.06 198 GLU A N 1
ATOM 1477 C CA . GLU A 1 198 ? 11.184 9.380 8.501 1.00 91.06 198 GLU A CA 1
ATOM 1478 C C . GLU A 1 198 ? 11.328 7.942 7.987 1.00 91.06 198 GLU A C 1
ATOM 1480 O O . GLU A 1 198 ? 11.381 6.999 8.779 1.00 91.06 198 GLU A O 1
ATOM 1485 N N . ILE A 1 199 ? 11.350 7.776 6.664 1.00 95.81 199 ILE A N 1
ATOM 1486 C CA . ILE A 1 199 ? 11.518 6.485 5.992 1.00 95.81 199 ILE A CA 1
ATOM 1487 C C . ILE A 1 199 ? 12.754 6.618 5.109 1.00 95.81 199 ILE A C 1
ATOM 1489 O O . ILE A 1 199 ? 12.747 7.392 4.155 1.00 95.81 199 ILE A O 1
ATOM 1493 N N . ASN A 1 200 ? 13.824 5.888 5.424 1.00 94.81 200 ASN A N 1
ATOM 1494 C CA . ASN A 1 200 ? 15.029 5.920 4.606 1.00 94.81 200 ASN A CA 1
ATOM 1495 C C . ASN A 1 200 ? 14.828 5.039 3.372 1.00 94.81 200 ASN A C 1
ATOM 1497 O O . ASN A 1 200 ? 14.749 3.821 3.490 1.00 94.81 200 ASN A O 1
ATOM 1501 N N . THR A 1 201 ? 14.781 5.637 2.185 1.00 95.94 201 THR A N 1
ATOM 1502 C CA . THR A 1 201 ? 14.578 4.944 0.902 1.00 95.94 201 THR A CA 1
ATOM 1503 C C . THR A 1 201 ? 15.868 4.749 0.099 1.00 95.94 201 THR A C 1
ATOM 1505 O O . THR A 1 201 ? 15.824 4.269 -1.035 1.00 95.94 201 THR A O 1
ATOM 1508 N N . GLU A 1 202 ? 17.046 5.047 0.664 1.00 95.56 202 GLU A N 1
ATOM 1509 C CA . GLU A 1 202 ? 18.328 4.965 -0.053 1.00 95.56 202 GLU A CA 1
ATOM 1510 C C . GLU A 1 202 ? 18.584 3.586 -0.670 1.00 95.56 202 GLU A C 1
ATOM 1512 O O . GLU A 1 202 ? 19.146 3.482 -1.763 1.00 95.56 202 GLU A O 1
ATOM 1517 N N . SER A 1 203 ? 18.212 2.514 0.034 1.00 94.50 203 SER A N 1
ATOM 1518 C CA . SER A 1 203 ? 18.424 1.155 -0.468 1.00 94.50 203 SER A CA 1
ATOM 1519 C C . SER A 1 203 ? 17.531 0.844 -1.674 1.00 94.50 203 SER A C 1
ATOM 1521 O O . SER A 1 203 ? 17.993 0.215 -2.625 1.00 94.50 203 SER A O 1
ATOM 1523 N N . LEU A 1 204 ? 16.313 1.389 -1.688 1.00 93.62 204 LEU A N 1
ATOM 1524 C CA . LEU A 1 204 ? 15.355 1.256 -2.779 1.00 93.62 204 LEU A CA 1
ATOM 1525 C C . LEU A 1 204 ? 15.809 2.022 -4.031 1.00 93.62 204 LEU A C 1
ATOM 1527 O O . LEU A 1 204 ? 15.712 1.517 -5.149 1.00 93.62 204 LEU A O 1
ATOM 1531 N N . ILE A 1 205 ? 16.392 3.210 -3.844 1.00 95.00 205 ILE A N 1
ATOM 1532 C CA . ILE A 1 205 ? 17.006 3.979 -4.935 1.00 95.00 205 ILE A CA 1
ATOM 1533 C C . ILE A 1 205 ? 18.200 3.229 -5.536 1.00 95.00 205 ILE A C 1
ATOM 1535 O O . ILE A 1 205 ? 18.309 3.137 -6.758 1.00 95.00 205 ILE A O 1
ATOM 1539 N N . LYS A 1 206 ? 19.063 2.630 -4.704 1.00 95.25 206 LYS A N 1
ATOM 1540 C CA . LYS A 1 206 ? 20.183 1.803 -5.190 1.00 95.25 206 LYS A CA 1
ATOM 1541 C C . LYS A 1 206 ? 19.696 0.592 -5.986 1.00 95.25 206 LYS A C 1
ATOM 1543 O O . LYS A 1 206 ? 20.301 0.251 -7.000 1.00 95.25 206 LYS A O 1
ATOM 1548 N N . GLU A 1 207 ? 18.615 -0.052 -5.550 1.00 92.19 207 GLU A N 1
ATOM 1549 C CA . GLU A 1 207 ? 17.995 -1.156 -6.290 1.00 92.19 207 GLU A CA 1
ATOM 1550 C C . GLU A 1 207 ? 17.467 -0.693 -7.657 1.00 92.19 207 GLU A C 1
ATOM 1552 O O . GLU A 1 207 ? 17.723 -1.348 -8.671 1.00 92.19 207 GLU A O 1
ATOM 1557 N N . ALA A 1 208 ? 16.809 0.471 -7.717 1.00 92.31 208 ALA A N 1
ATOM 1558 C CA . ALA A 1 208 ? 16.353 1.058 -8.976 1.00 92.31 208 ALA A CA 1
ATOM 1559 C C . ALA A 1 208 ? 17.516 1.319 -9.947 1.00 92.31 208 ALA A C 1
ATOM 1561 O O . ALA A 1 208 ? 17.441 0.936 -11.114 1.00 92.31 208 ALA A O 1
ATOM 1562 N N . GLU A 1 209 ? 18.613 1.912 -9.468 1.00 93.25 209 GLU A N 1
ATOM 1563 C CA . GLU A 1 209 ? 19.807 2.189 -10.281 1.00 93.25 209 GLU A CA 1
ATOM 1564 C C . GLU A 1 209 ? 20.438 0.905 -10.842 1.00 93.25 209 GLU A C 1
ATOM 1566 O O . GLU A 1 209 ? 20.847 0.861 -12.005 1.00 93.25 209 GLU A O 1
ATOM 1571 N N . GLN A 1 210 ? 20.481 -0.169 -10.048 1.00 92.00 210 GLN A N 1
ATOM 1572 C CA . GLN A 1 210 ? 20.977 -1.476 -10.492 1.00 92.00 210 GLN A CA 1
ATOM 1573 C C . GLN A 1 210 ? 20.074 -2.105 -11.559 1.00 92.00 210 GLN A C 1
ATOM 1575 O O . GLN A 1 210 ? 20.568 -2.645 -12.558 1.00 92.00 210 GLN A O 1
ATOM 1580 N N . LEU A 1 211 ? 18.754 -2.018 -11.377 1.00 88.44 211 LEU A N 1
ATOM 1581 C CA . LEU A 1 211 ? 17.772 -2.500 -12.346 1.00 88.44 211 LEU A CA 1
ATOM 1582 C C . LEU A 1 211 ? 17.896 -1.738 -13.674 1.00 88.44 211 LEU A C 1
ATOM 1584 O O . LEU A 1 211 ? 17.929 -2.344 -14.744 1.00 88.44 211 LEU A O 1
ATOM 1588 N N . GLU A 1 212 ? 18.004 -0.411 -13.611 1.00 87.31 212 GLU A N 1
ATOM 1589 C CA . GLU A 1 212 ? 18.180 0.466 -14.772 1.00 87.31 212 GLU A CA 1
ATOM 1590 C C . GLU A 1 212 ? 19.479 0.163 -15.527 1.00 87.31 212 GLU A C 1
ATOM 1592 O O . GLU A 1 212 ? 19.456 0.023 -16.753 1.00 87.31 212 GLU A O 1
ATOM 1597 N N . ALA A 1 213 ? 20.595 -0.008 -14.812 1.00 89.62 213 ALA A N 1
ATOM 1598 C CA . ALA A 1 213 ? 21.876 -0.380 -15.408 1.00 89.62 213 ALA A CA 1
ATOM 1599 C C . ALA A 1 213 ? 21.788 -1.726 -16.146 1.00 89.62 213 ALA A C 1
ATOM 1601 O O . ALA A 1 213 ? 22.194 -1.824 -17.306 1.00 89.62 213 ALA A O 1
ATOM 1602 N N . THR A 1 214 ? 21.175 -2.733 -15.516 1.00 87.81 214 THR A N 1
ATOM 1603 C CA . THR A 1 214 ? 20.989 -4.069 -16.105 1.00 87.81 214 THR A CA 1
ATOM 1604 C C . THR A 1 214 ? 20.153 -4.010 -17.388 1.00 87.81 214 THR A C 1
ATOM 1606 O O . THR A 1 214 ? 20.501 -4.614 -18.402 1.00 87.81 214 THR A O 1
ATOM 1609 N N . LEU A 1 215 ? 19.063 -3.237 -17.390 1.00 85.81 215 LEU A N 1
ATOM 1610 C CA . LEU A 1 215 ? 18.207 -3.069 -18.570 1.00 85.81 215 LEU A CA 1
ATOM 1611 C C . LEU A 1 215 ? 18.918 -2.330 -19.714 1.00 85.81 215 LEU A C 1
ATOM 1613 O O . LEU A 1 215 ? 18.727 -2.670 -20.888 1.00 85.81 215 LEU A O 1
ATOM 1617 N N . ALA A 1 216 ? 19.754 -1.341 -19.391 1.00 85.81 216 ALA A N 1
ATOM 1618 C CA . ALA A 1 216 ? 20.542 -0.610 -20.379 1.00 85.81 216 ALA A CA 1
ATOM 1619 C C . ALA A 1 216 ? 21.604 -1.500 -21.048 1.00 85.81 216 ALA A C 1
ATOM 1621 O O . ALA A 1 216 ? 21.873 -1.342 -22.240 1.00 85.81 216 ALA A O 1
ATOM 1622 N N . GLU A 1 217 ? 22.199 -2.439 -20.309 1.00 88.06 217 GLU A N 1
ATOM 1623 C CA . GLU A 1 217 ? 23.126 -3.433 -20.862 1.00 88.06 217 GLU A CA 1
ATOM 1624 C C . GLU A 1 217 ? 22.413 -4.406 -21.806 1.00 88.06 217 GLU A C 1
ATOM 1626 O O . GLU A 1 217 ? 22.821 -4.538 -22.961 1.00 88.06 217 GLU A O 1
ATOM 1631 N N . LEU A 1 218 ? 21.287 -4.985 -21.376 1.00 85.06 218 LEU A N 1
ATOM 1632 C CA . LEU A 1 218 ? 20.488 -5.900 -22.202 1.00 85.06 218 LEU A CA 1
ATOM 1633 C C . LEU A 1 218 ? 20.036 -5.254 -23.520 1.00 85.06 218 LEU A C 1
ATOM 1635 O O . LEU A 1 218 ? 20.112 -5.875 -24.580 1.00 85.06 218 LEU A O 1
ATOM 1639 N N . SER A 1 219 ? 19.614 -3.988 -23.475 1.00 81.44 219 SER A N 1
ATOM 1640 C CA . SER A 1 219 ? 19.184 -3.252 -24.673 1.00 81.44 219 SER A CA 1
ATOM 1641 C C . SER A 1 219 ? 20.328 -3.076 -25.680 1.00 81.44 219 SER A C 1
ATOM 1643 O O . SER A 1 219 ? 20.141 -3.274 -26.881 1.00 81.44 219 SER A O 1
ATOM 1645 N N . LYS A 1 220 ? 21.544 -2.781 -25.198 1.00 80.50 220 LYS A N 1
ATOM 1646 C CA . LYS A 1 220 ? 22.741 -2.671 -26.050 1.00 80.50 220 LYS A CA 1
ATO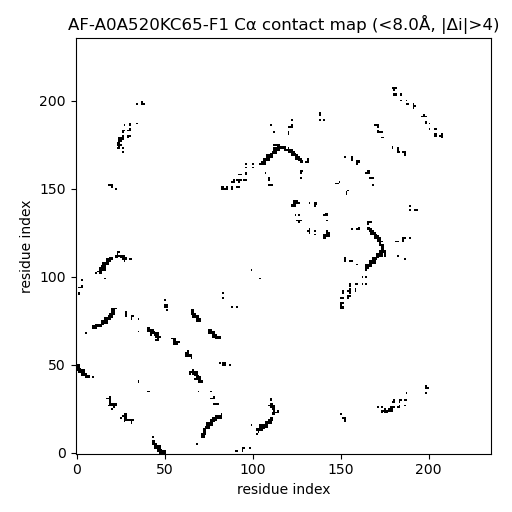M 1647 C C . LYS A 1 220 ? 23.120 -4.006 -26.688 1.00 80.50 220 LYS A C 1
ATOM 1649 O O . LYS A 1 220 ? 23.618 -4.014 -27.813 1.00 80.50 220 LYS A O 1
ATOM 1654 N N . ASP A 1 221 ? 22.913 -5.117 -25.991 1.00 76.19 221 ASP A N 1
ATOM 1655 C CA . ASP A 1 221 ? 23.235 -6.447 -26.510 1.00 76.19 221 ASP A CA 1
ATOM 1656 C C . ASP A 1 221 ? 22.239 -6.906 -27.581 1.00 76.19 221 ASP A C 1
ATOM 1658 O O . ASP A 1 221 ? 22.662 -7.426 -28.616 1.00 76.19 221 ASP A O 1
ATOM 1662 N N . VAL A 1 222 ? 20.945 -6.607 -27.416 1.00 76.69 222 VAL A N 1
ATOM 1663 C CA . VAL A 1 222 ? 19.920 -6.829 -28.454 1.00 76.69 222 VAL A CA 1
ATOM 1664 C C . VAL A 1 222 ? 20.201 -5.983 -29.704 1.00 76.69 222 VAL A C 1
ATOM 1666 O O . VAL A 1 222 ? 20.118 -6.486 -30.827 1.00 76.69 222 VAL A O 1
ATOM 1669 N N . GLU A 1 223 ? 20.607 -4.718 -29.550 1.00 69.50 223 GLU A N 1
ATOM 1670 C CA . GLU A 1 223 ? 21.008 -3.864 -30.681 1.00 69.50 223 GLU A CA 1
ATOM 1671 C C . GLU A 1 223 ? 22.268 -4.369 -31.407 1.00 69.50 223 GLU A C 1
ATOM 1673 O O . GLU A 1 223 ? 22.399 -4.216 -32.623 1.00 69.50 223 GLU A O 1
ATOM 1678 N N . LYS A 1 224 ? 23.219 -4.972 -30.684 1.00 69.12 224 LYS A N 1
ATOM 1679 C CA . LYS A 1 224 ? 24.419 -5.575 -31.286 1.00 69.12 224 LYS A CA 1
ATOM 1680 C C . LYS A 1 224 ? 24.096 -6.872 -32.024 1.00 69.12 224 LYS A C 1
ATOM 1682 O O . LYS A 1 224 ? 24.624 -7.074 -33.116 1.00 69.12 224 LYS A O 1
ATOM 1687 N N . GLN A 1 225 ? 23.235 -7.720 -31.457 1.00 60.38 225 GLN A N 1
ATOM 1688 C CA . GLN A 1 225 ? 22.813 -8.978 -32.078 1.00 60.38 225 GLN A CA 1
ATOM 1689 C C . GLN A 1 225 ? 21.986 -8.734 -33.345 1.00 60.38 225 GLN A C 1
ATOM 1691 O O . GLN A 1 225 ? 22.328 -9.274 -34.396 1.00 60.38 225 GLN A O 1
ATOM 1696 N N . SER A 1 226 ? 21.003 -7.829 -33.292 1.00 57.62 226 SER A N 1
ATOM 1697 C CA . SER A 1 226 ? 20.203 -7.436 -34.464 1.00 57.62 226 SER A CA 1
ATOM 1698 C C . SER A 1 226 ? 21.056 -6.848 -35.593 1.00 57.62 226 SER A C 1
ATOM 1700 O O . SER A 1 226 ? 20.897 -7.235 -36.747 1.00 57.62 226 SER A O 1
ATOM 1702 N N . LYS A 1 227 ? 22.047 -6.000 -35.277 1.00 59.00 227 LYS A N 1
ATOM 1703 C CA . LYS A 1 227 ? 23.011 -5.520 -36.282 1.00 59.00 227 LYS A CA 1
ATOM 1704 C C . LYS A 1 227 ? 23.869 -6.650 -36.854 1.00 59.00 227 LYS A C 1
ATOM 1706 O O . LYS A 1 227 ? 24.136 -6.644 -38.049 1.00 59.00 227 LYS A O 1
ATOM 1711 N N . SER A 1 228 ? 24.310 -7.616 -36.045 1.00 55.56 228 SER A N 1
ATOM 1712 C CA . SER A 1 228 ? 25.140 -8.733 -36.526 1.00 55.56 228 SER A CA 1
ATOM 1713 C C . SER A 1 228 ? 24.391 -9.730 -37.423 1.00 55.56 228 SER A C 1
ATOM 1715 O O . SER A 1 228 ? 24.985 -10.250 -38.368 1.00 55.56 228 SER A O 1
ATOM 1717 N N . GLU A 1 229 ? 23.094 -9.947 -37.191 1.00 52.16 229 GLU A N 1
ATOM 1718 C CA . GLU A 1 229 ? 22.234 -10.768 -38.055 1.00 52.16 229 GLU A CA 1
ATOM 1719 C C . GLU A 1 229 ? 21.912 -10.062 -39.383 1.00 52.16 229 GLU A C 1
ATOM 1721 O O . GLU A 1 229 ? 21.972 -10.696 -40.440 1.00 52.16 229 GLU A O 1
ATOM 1726 N N . ASP A 1 230 ? 21.701 -8.740 -39.366 1.00 50.91 230 ASP A N 1
ATOM 1727 C CA . ASP A 1 230 ? 21.539 -7.931 -40.584 1.00 50.91 230 ASP A CA 1
ATOM 1728 C C . ASP A 1 230 ? 22.790 -7.983 -41.478 1.00 50.91 230 ASP A C 1
ATOM 1730 O O . ASP A 1 230 ? 22.681 -8.168 -42.692 1.00 50.91 230 ASP A O 1
ATOM 1734 N N . TYR A 1 231 ? 23.994 -7.916 -40.891 1.00 52.91 231 TYR A N 1
ATOM 1735 C CA . TYR A 1 231 ? 25.238 -8.076 -41.653 1.00 52.91 231 TYR A CA 1
ATOM 1736 C C . TYR A 1 231 ? 25.412 -9.490 -42.217 1.00 52.91 231 TYR A C 1
ATOM 1738 O O . TYR A 1 231 ? 25.975 -9.624 -43.297 1.00 52.91 231 TYR A O 1
ATOM 1746 N N . SER A 1 232 ? 24.939 -10.540 -41.540 1.00 54.66 232 SER A N 1
ATOM 1747 C CA . SER A 1 232 ? 25.052 -11.914 -42.051 1.00 54.66 232 SER A CA 1
ATOM 1748 C C . SER A 1 232 ? 24.038 -12.231 -43.156 1.00 54.66 232 SER A C 1
ATOM 1750 O O . SER A 1 232 ? 24.319 -13.091 -43.989 1.00 54.66 232 SER A O 1
ATOM 1752 N N . SER A 1 233 ? 22.882 -11.557 -43.185 1.00 52.19 233 SER A N 1
ATOM 1753 C CA . SER A 1 233 ? 21.852 -11.753 -44.219 1.00 52.19 233 SER A CA 1
ATOM 1754 C C . SER A 1 233 ? 22.134 -10.999 -45.527 1.00 52.19 233 SER A C 1
ATOM 1756 O O . SER A 1 233 ? 21.618 -11.385 -46.569 1.00 52.19 233 SER A O 1
ATOM 1758 N N . MET A 1 234 ? 22.996 -9.972 -45.505 1.00 53.75 234 MET A N 1
ATOM 1759 C CA . MET A 1 234 ? 23.410 -9.225 -46.706 1.00 53.75 234 MET A CA 1
ATOM 1760 C C . MET A 1 234 ? 24.424 -9.959 -47.604 1.00 53.75 234 MET A C 1
ATOM 1762 O O . MET A 1 234 ? 24.683 -9.493 -48.714 1.00 53.75 234 MET A O 1
ATOM 1766 N N . TYR A 1 235 ? 25.017 -11.070 -47.149 1.00 51.66 235 TYR A N 1
ATOM 1767 C CA . TYR A 1 235 ? 26.059 -11.812 -47.883 1.00 51.66 235 TYR A CA 1
ATOM 1768 C C . TYR A 1 235 ? 25.630 -13.216 -48.363 1.00 51.66 235 TYR A C 1
ATOM 1770 O O . TYR A 1 235 ? 26.497 -14.018 -48.721 1.00 51.66 235 TYR A O 1
ATOM 1778 N N . ILE A 1 236 ? 24.327 -13.518 -48.401 1.00 48.66 236 ILE A N 1
ATOM 1779 C CA . ILE A 1 236 ? 23.758 -14.727 -49.035 1.00 48.66 236 ILE A CA 1
ATOM 1780 C C . ILE A 1 236 ? 22.877 -14.294 -50.205 1.00 48.66 236 ILE A C 1
ATOM 1782 O O . ILE A 1 236 ? 23.003 -14.914 -51.286 1.00 48.66 236 ILE A O 1
#

Sequence (236 aa):
MIDIIVQKDVSFKNPIVIEGFPGVGLVGHIAATYLVNELEVPEIGYIRTDMLPQISMVFGGKVLPPVRIYGNEGLIVFVSDLAFPDNKTFYMADSLGSFMKDIGVSMSISLAGIGSNSPSGAVYGVGSNDEMLQTLKDNQVEVLPMGSISGGSGALLLECYRQSIPSLALLAETYGNRPDPRSASDLLDVIGRLIDREINTESLIKEAEQLEATLAELSKDVEKQSKSEDYSSMYI

Radius of gyration: 19.75 Å; Cα contacts (8 Å, |Δi|>4): 472; chains: 1; bounding box: 46×42×70 Å

Solvent-accessible surface area (backbone atoms only — not comparable to full-atom values): 12424 Å² total; per-residue (Å²): 105,76,44,81,44,71,78,52,97,70,72,59,59,51,17,37,37,38,37,6,45,49,53,42,12,32,15,12,23,52,29,44,54,47,49,37,60,78,67,64,44,44,78,32,34,34,57,50,54,79,74,50,84,97,64,77,40,74,58,98,88,39,83,38,70,49,29,37,28,28,39,58,42,53,39,35,37,42,39,29,84,56,63,60,47,76,96,45,17,60,63,52,15,53,48,51,40,53,52,40,59,76,55,45,50,58,32,39,38,28,36,34,33,36,75,31,99,71,53,81,65,50,49,32,27,45,47,63,46,72,68,39,44,47,54,33,52,79,68,73,35,48,70,60,90,76,84,86,69,68,56,54,54,27,33,33,53,52,35,23,49,76,70,71,43,53,27,35,36,43,33,17,26,25,72,35,85,49,82,35,45,50,32,13,42,51,47,42,60,51,47,19,65,76,70,76,42,91,70,90,47,67,68,41,45,54,51,32,53,53,53,52,52,52,52,55,51,53,52,52,50,52,56,51,50,55,52,52,51,55,59,60,64,74,77,115

pLDDT: mean 92.63, std 9.97, range [48.66, 98.69]

Foldseek 3Di:
DKDWDFQDPAQADQAEEEEQEQAQLSLSQLLLVQVCVQVVFAFGTFIDDPQDDPDFDADPNDTDDQWTWTHHRHYIYIHGPDFRPQVCLLVVLQVVLVVCVVSNHNEYEYEEEDADPDFPLAKEKEWLDPVLVVLCVVLVHHHDPDDADGTNRRSNSVSCSVSVHTYMYIYGYDNRPHNALSSSVSVNSSVCSSVVHDGDSVVSVVVNVVVVVVVVVVVVVVVVVVVVVVVVVVPD

Mean predicted aligned error: 5.41 Å

Nearest PDB structures (foldseek):
  5y9n-assembly1_A  TM=8.661E-01  e=1.320E-25  Pyrococcus furiosus DSM 3638
  3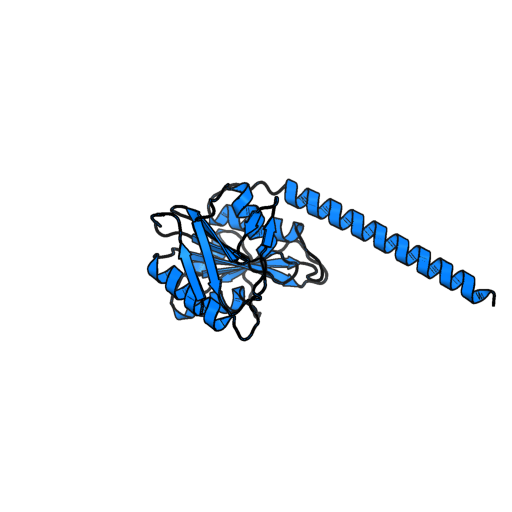wz2-assembly1_A  TM=8.777E-01  e=6.627E-25  Pyrococcus furiosus DSM 3638
  3wz2-assembly1_E  TM=8.624E-01  e=3.109E-23  Pyrococcus furiosus DSM 3638
  3gaa-assembly1_D-2  TM=8.200E-01  e=3.636E-18  Thermoplasma acidophilum
  3gaa-assembly1_A  TM=8.322E-01  e=1.339E-17  Thermoplasma acidophilum

Secondary structure (DSSP, 8-state):
-EEEEE-S----SS-EEEEE-S-GGGHHHHHHHHHHHHTTPPEEEEEEESSS----EEETTEEE-SEEEEE-SSEEEEEESSPPPTTTHHHHHHHHHHHHHHTT-SEEEEEEEEE-SS--S-EEEEESSHHHHHHHHHTTPEE--S----HHHHHHHHHHHHHT--EEEEEEEE-SSS--HHHHHHHHHHHHHHTT-----HHHHHHHHHHHHHHHHHHHHHHHHHHHHHHHHTT-